Protein AF-A2DSQ5-F1 (afdb_monomer)

Foldseek 3Di:
DQPQDDDDPDGPPVSVVVVVVVVVVVVVVVVLVVVQVLCCDPPNNDGCVVPDDPVSSVVVSCCVQPNVVVVFDDDDDDPQVVLQVLADDDDQDAAFQNDDDDDPDDDDDDDDDPVVLVVLLQDWGAGDDWDKDDPVQADPDKAAPVRHRLQLQQDDDSPFFAHDPRNQFPKWKFKKWFPAFQADGSFALDWDADPVRDTDRDSDTGIGTHMNVSVVCSRVPRRTIIGTHITITGRGTIGNSSSVSSVRVVVSVVVVVPPPPPPPPD

Solvent-accessible surface area (backbone atoms only — not comparable to full-atom values): 15623 Å² total; per-residue (Å²): 134,86,87,30,70,74,54,96,94,43,63,40,64,66,61,47,52,50,51,50,58,52,46,55,56,47,51,49,52,52,51,50,52,53,52,39,60,55,31,56,30,84,90,62,57,42,67,52,92,83,40,96,44,70,68,56,46,52,50,54,47,43,38,66,72,38,51,58,76,65,74,47,62,68,91,74,61,69,70,63,35,57,55,57,51,60,39,65,73,78,83,90,85,76,46,67,70,75,47,93,82,88,79,92,70,92,81,85,87,88,79,69,87,56,55,66,59,57,47,42,49,63,43,67,48,67,25,52,70,75,40,73,56,58,68,93,74,45,52,94,58,78,26,30,82,91,50,61,48,68,69,66,64,20,32,44,58,91,84,56,40,66,65,47,98,70,26,44,27,60,45,38,38,33,37,32,39,35,76,38,66,70,40,82,51,57,77,37,83,47,59,42,66,49,99,86,66,48,80,39,67,38,82,67,64,48,69,42,45,32,32,53,66,56,48,52,49,38,30,73,72,25,41,29,28,30,31,48,74,47,42,37,34,26,59,34,42,43,43,54,54,48,18,58,55,46,47,54,54,51,53,51,51,51,51,60,72,65,51,77,82,76,72,76,83,126

Radius of gyration: 25.53 Å; Cα contacts (8 Å, |Δi|>4): 353; chains: 1; bounding box: 58×54×71 Å

pLDDT: mean 92.47, std 9.56, range [37.47, 98.62]

Mean predicted aligned error: 6.02 Å

Nearest PDB structures (foldseek):
  2pzs-assembly3_C  TM=5.484E-01  e=8.434E-04  Salasvirus phi29
  2pzs-assembly2_B  TM=5.416E-01  e=3.961E-03  Salasvirus phi29
  2pzs-assembly4_D  TM=5.081E-01  e=7.621E-03  Salasvirus phi29
  2bgc-assembly2_E  TM=2.433E-01  e=4.622E-01  Listeria monocytogenes EGD-e

Structure (mmCIF, N/CA/C/O backbone):
data_AF-A2DSQ5-F1
#
_entry.id   AF-A2DSQ5-F1
#
loop_
_atom_site.group_PDB
_atom_site.id
_atom_site.type_symbol
_atom_site.label_atom_id
_atom_site.label_alt_id
_atom_site.label_comp_id
_atom_site.label_asym_id
_atom_site.label_entity_id
_atom_site.label_seq_id
_atom_site.pdbx_PDB_ins_code
_atom_site.Cartn_x
_atom_site.Cartn_y
_atom_site.Cartn_z
_atom_site.occupancy
_atom_site.B_iso_or_equiv
_atom_site.auth_seq_id
_atom_site.auth_comp_id
_atom_site.auth_asym_id
_atom_site.auth_atom_id
_atom_site.pdbx_PDB_model_num
ATOM 1 N N . MET A 1 1 ? 22.782 -10.196 -39.398 1.00 53.78 1 MET A N 1
ATOM 2 C CA . MET A 1 1 ? 23.381 -11.515 -39.078 1.00 53.78 1 MET A CA 1
ATOM 3 C C . MET A 1 1 ? 24.882 -11.331 -38.949 1.00 53.78 1 MET A C 1
ATOM 5 O O . MET A 1 1 ? 25.457 -10.700 -39.826 1.00 53.78 1 MET A O 1
ATOM 9 N N . ILE A 1 2 ? 25.495 -11.815 -37.864 1.00 65.31 2 ILE A N 1
ATOM 10 C CA . ILE A 1 2 ? 26.957 -11.780 -37.697 1.00 65.31 2 ILE A CA 1
ATOM 11 C C . ILE A 1 2 ? 27.562 -12.751 -38.704 1.00 65.31 2 ILE A C 1
ATOM 13 O O . ILE A 1 2 ? 27.226 -13.934 -38.678 1.00 65.31 2 ILE A O 1
ATOM 17 N N . ASN A 1 3 ? 28.465 -12.282 -39.558 1.00 66.62 3 ASN A N 1
ATOM 18 C CA . ASN A 1 3 ? 29.239 -13.168 -40.420 1.00 66.62 3 ASN A CA 1
ATOM 19 C C . ASN A 1 3 ? 30.484 -13.657 -39.657 1.00 66.62 3 ASN A C 1
ATOM 21 O O . ASN A 1 3 ? 31.603 -13.212 -39.909 1.00 66.62 3 ASN A O 1
ATOM 25 N N . ALA A 1 4 ? 30.258 -14.485 -38.631 1.00 69.88 4 ALA A N 1
ATOM 26 C CA . ALA A 1 4 ? 31.317 -15.096 -37.822 1.00 69.88 4 ALA A CA 1
ATOM 27 C C . ALA A 1 4 ? 31.714 -16.485 -38.341 1.00 69.88 4 ALA A C 1
ATOM 29 O O . ALA A 1 4 ? 32.611 -17.100 -37.778 1.00 69.88 4 ALA A O 1
ATOM 30 N N . GLU A 1 5 ? 31.059 -17.000 -39.379 1.00 69.81 5 GLU A N 1
ATOM 31 C CA . GLU A 1 5 ? 31.357 -18.323 -39.921 1.00 69.81 5 GLU A CA 1
ATOM 32 C C . GLU A 1 5 ? 32.745 -18.319 -40.584 1.00 69.81 5 GLU A C 1
ATOM 34 O O . GLU A 1 5 ? 33.077 -17.404 -41.340 1.00 69.81 5 GLU A O 1
ATOM 39 N N . LYS A 1 6 ? 33.582 -19.308 -40.250 1.00 72.69 6 LYS A N 1
ATOM 40 C CA . LYS A 1 6 ? 34.912 -19.4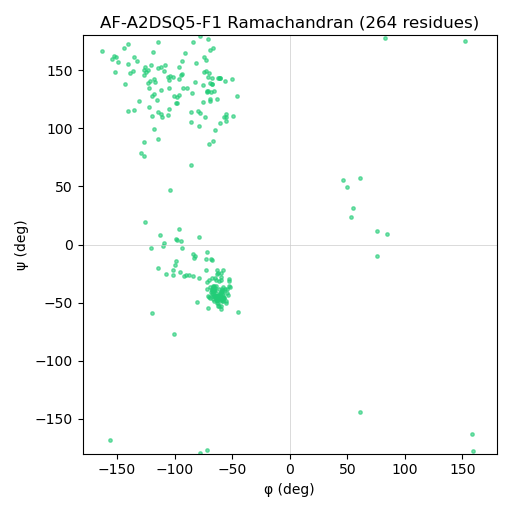79 -40.861 1.00 72.69 6 LYS A CA 1
ATOM 41 C C . LYS A 1 6 ? 34.858 -20.565 -41.930 1.00 72.69 6 LYS A C 1
ATOM 43 O O . LYS A 1 6 ? 34.804 -20.271 -43.118 1.00 72.69 6 LYS A O 1
ATOM 48 N N . GLU A 1 7 ? 34.842 -21.816 -41.484 1.00 72.50 7 GLU A N 1
ATOM 49 C CA . GLU A 1 7 ? 34.671 -23.021 -42.297 1.00 72.50 7 GLU A CA 1
ATOM 50 C C . GLU A 1 7 ? 33.409 -23.768 -41.849 1.00 72.50 7 GLU A C 1
ATOM 52 O O . GLU A 1 7 ? 32.880 -23.504 -40.767 1.00 72.50 7 GLU A O 1
ATOM 57 N N . ARG A 1 8 ? 32.929 -24.720 -42.658 1.00 72.44 8 ARG A N 1
ATOM 58 C CA . ARG A 1 8 ? 31.643 -25.415 -42.468 1.00 72.44 8 ARG A CA 1
ATOM 59 C C . ARG A 1 8 ? 31.482 -25.945 -41.030 1.00 72.44 8 ARG A C 1
ATOM 61 O O . ARG A 1 8 ? 32.155 -26.893 -40.639 1.00 72.44 8 ARG A O 1
ATOM 68 N N . GLY A 1 9 ? 30.571 -25.345 -40.261 1.00 79.62 9 GLY A N 1
ATOM 69 C CA . GLY A 1 9 ? 30.281 -25.740 -38.874 1.00 79.62 9 GLY A CA 1
ATOM 70 C C . GLY A 1 9 ? 31.193 -25.136 -37.795 1.00 79.62 9 GLY A C 1
ATOM 71 O O . GLY A 1 9 ? 31.100 -25.546 -36.641 1.00 79.62 9 GLY A O 1
ATOM 72 N N . THR A 1 10 ? 32.051 -24.167 -38.130 1.00 83.00 10 THR A N 1
ATOM 73 C CA . THR A 1 10 ? 32.933 -23.461 -37.179 1.00 83.00 10 THR A CA 1
ATOM 74 C C . THR A 1 10 ? 32.736 -21.945 -37.261 1.00 83.00 10 THR A C 1
ATOM 76 O O . THR A 1 10 ? 32.444 -21.401 -38.328 1.00 83.00 10 THR A O 1
ATOM 79 N N . PHE A 1 11 ? 32.910 -21.239 -36.140 1.00 86.31 11 PHE A N 1
ATOM 80 C CA . PHE A 1 11 ? 32.779 -19.781 -36.091 1.00 86.31 11 PHE A CA 1
ATOM 81 C C . PHE A 1 11 ? 33.939 -19.109 -35.347 1.00 86.31 11 PHE A C 1
ATOM 83 O O . PHE A 1 11 ? 34.646 -19.720 -34.546 1.00 86.31 11 PHE A O 1
ATOM 90 N N . ASP A 1 12 ? 34.144 -17.827 -35.630 1.00 89.44 12 ASP A N 1
ATOM 91 C CA . ASP A 1 12 ? 35.104 -16.964 -34.964 1.00 89.44 12 ASP A CA 1
ATOM 92 C C . ASP A 1 12 ? 34.558 -16.494 -33.614 1.00 89.44 12 ASP A C 1
ATOM 94 O O . ASP A 1 12 ? 33.734 -15.580 -33.539 1.00 89.44 12 ASP A O 1
ATOM 98 N N . MET A 1 13 ? 35.037 -17.123 -32.541 1.00 89.81 13 MET A N 1
ATOM 99 C CA . MET A 1 13 ? 34.648 -16.774 -31.178 1.00 89.81 13 MET A CA 1
ATOM 100 C C . MET A 1 13 ? 34.955 -15.313 -30.832 1.00 89.81 13 MET A C 1
ATOM 102 O O . MET A 1 13 ? 34.147 -14.677 -30.164 1.00 89.81 13 MET A O 1
ATOM 106 N N . PHE A 1 14 ? 36.077 -14.753 -31.293 1.00 90.69 14 PHE A N 1
ATOM 107 C CA . PHE A 1 14 ? 36.442 -13.377 -30.954 1.00 90.69 14 PHE A CA 1
ATOM 108 C C . PHE A 1 14 ? 35.532 -12.373 -31.656 1.00 90.69 14 PHE A C 1
ATOM 110 O O . PHE A 1 14 ? 35.012 -11.481 -30.992 1.00 90.69 14 PHE A O 1
ATOM 117 N N . LYS A 1 15 ? 35.250 -12.566 -32.952 1.00 89.06 15 LYS A N 1
ATOM 118 C CA . LYS A 1 15 ? 34.289 -11.714 -33.682 1.00 89.06 15 LYS A CA 1
ATOM 119 C C . LYS A 1 15 ? 32.870 -11.846 -33.139 1.00 89.06 15 LYS A C 1
ATOM 121 O O . LYS A 1 15 ? 32.120 -10.875 -33.120 1.00 89.06 15 LYS A O 1
ATOM 126 N N . TYR A 1 16 ? 32.491 -13.048 -32.707 1.00 88.88 16 TYR A N 1
ATOM 127 C CA . TYR A 1 16 ? 31.217 -13.270 -32.033 1.00 88.88 16 TYR A CA 1
ATOM 128 C C . TYR A 1 16 ? 31.151 -12.466 -30.727 1.00 88.88 16 TYR A C 1
ATOM 130 O O . TYR A 1 16 ? 30.222 -11.685 -30.545 1.00 88.88 16 TYR A O 1
ATOM 138 N N . CYS A 1 17 ? 32.146 -12.608 -29.845 1.00 91.62 17 CYS A N 1
ATOM 139 C CA . CYS A 1 17 ? 32.196 -11.880 -28.576 1.00 91.62 17 CYS A CA 1
ATOM 140 C C . CYS A 1 17 ? 32.220 -10.359 -28.777 1.00 91.62 17 CYS A C 1
ATOM 142 O O . CYS A 1 17 ? 31.456 -9.659 -28.121 1.00 91.62 17 CYS A O 1
ATOM 144 N N . GLU A 1 18 ? 33.047 -9.854 -29.697 1.00 92.12 18 GLU A N 1
ATOM 145 C CA . GLU A 1 18 ? 33.126 -8.428 -30.040 1.00 92.12 18 GLU A CA 1
ATOM 146 C C . GLU A 1 18 ? 31.756 -7.879 -30.446 1.00 92.12 18 GLU A C 1
ATOM 148 O O . GLU A 1 18 ? 31.281 -6.910 -29.855 1.00 92.12 18 GLU A O 1
ATOM 153 N N . PHE A 1 19 ? 31.066 -8.562 -31.364 1.00 91.19 19 PHE A N 1
ATOM 154 C CA . PHE A 1 19 ? 29.736 -8.147 -31.792 1.00 91.19 19 PHE A CA 1
ATOM 155 C C . PHE A 1 19 ? 28.738 -8.073 -30.630 1.00 91.19 19 PHE A C 1
ATOM 157 O O . PHE A 1 19 ? 27.998 -7.096 -30.538 1.00 91.19 19 PHE A O 1
ATOM 164 N N . TYR A 1 20 ? 28.676 -9.079 -29.749 1.00 92.06 20 TYR A N 1
ATOM 165 C CA . TYR A 1 20 ? 27.713 -9.062 -28.638 1.00 92.06 20 TYR A CA 1
ATOM 166 C C . TYR A 1 20 ? 28.054 -8.002 -27.590 1.00 92.06 20 TYR A C 1
ATOM 168 O O . TYR A 1 20 ? 27.144 -7.326 -27.118 1.00 92.06 20 TYR A O 1
ATOM 176 N N . CYS A 1 21 ? 29.340 -7.771 -27.308 1.00 94.25 21 CYS A N 1
ATOM 177 C CA . CYS A 1 21 ? 29.770 -6.654 -26.467 1.00 94.25 21 CYS A CA 1
ATOM 178 C C . CYS A 1 21 ? 29.309 -5.304 -27.044 1.00 94.25 21 CYS A C 1
ATOM 180 O O . CYS A 1 21 ? 28.800 -4.455 -26.311 1.00 94.25 21 CYS A O 1
ATOM 182 N N . GLU A 1 22 ? 29.432 -5.107 -28.361 1.00 94.56 22 GLU A N 1
ATOM 183 C CA . GLU A 1 22 ? 28.903 -3.914 -29.030 1.00 94.56 22 GLU A CA 1
ATOM 184 C C . GLU A 1 22 ? 27.373 -3.839 -28.951 1.00 94.56 22 GLU A C 1
ATOM 186 O O . GLU A 1 22 ? 26.819 -2.764 -28.703 1.00 94.56 22 GLU A O 1
ATOM 191 N N . GLN A 1 23 ? 26.674 -4.965 -29.137 1.00 94.06 23 GLN A N 1
ATOM 192 C CA . GLN A 1 23 ? 25.214 -4.997 -29.063 1.00 94.06 23 GLN A CA 1
ATOM 193 C C . GLN A 1 23 ? 24.692 -4.690 -27.661 1.00 94.06 23 GLN A C 1
ATOM 195 O O . GLN A 1 23 ? 23.720 -3.946 -27.559 1.00 94.06 23 GLN A O 1
ATOM 200 N N . ASP A 1 24 ? 25.329 -5.172 -26.595 1.00 95.56 24 ASP A N 1
ATOM 201 C CA . ASP A 1 24 ? 24.905 -4.900 -25.217 1.00 95.56 24 ASP A CA 1
ATOM 202 C C . ASP A 1 24 ? 24.921 -3.394 -24.917 1.00 95.56 24 ASP A C 1
ATOM 204 O O . ASP A 1 24 ? 23.932 -2.820 -24.444 1.00 95.56 24 ASP A O 1
ATOM 208 N N . VAL A 1 25 ? 26.014 -2.715 -25.282 1.00 96.12 25 VAL A N 1
ATOM 209 C CA . VAL A 1 25 ? 26.139 -1.258 -25.118 1.00 96.12 25 VAL A CA 1
ATOM 210 C C . VAL A 1 25 ? 25.177 -0.518 -26.049 1.00 96.12 25 VAL A C 1
ATOM 212 O O . VAL A 1 25 ? 24.571 0.484 -25.657 1.00 96.12 25 VAL A O 1
ATOM 215 N N . ASN A 1 26 ? 24.988 -1.007 -27.276 1.00 95.94 26 ASN A N 1
ATOM 216 C CA . ASN A 1 26 ? 24.073 -0.405 -28.238 1.00 95.94 26 ASN A CA 1
ATOM 217 C C . ASN A 1 26 ? 22.605 -0.500 -27.787 1.00 95.94 26 ASN A C 1
ATOM 219 O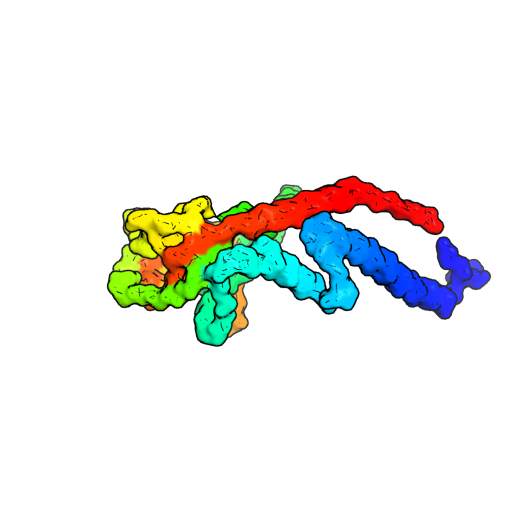 O . ASN A 1 26 ? 21.888 0.499 -27.849 1.00 95.94 26 ASN A O 1
ATOM 223 N N . VAL A 1 27 ? 22.163 -1.659 -27.289 1.00 96.06 27 VAL A N 1
ATOM 224 C CA . VAL A 1 27 ? 20.813 -1.865 -26.741 1.00 96.06 27 VAL A CA 1
ATOM 225 C C . VAL A 1 27 ? 20.592 -0.962 -25.537 1.00 96.06 27 VAL A C 1
ATOM 227 O O . VAL A 1 27 ? 19.562 -0.287 -25.474 1.00 96.06 27 VAL A O 1
ATOM 230 N N . LEU A 1 28 ? 21.567 -0.870 -24.627 1.00 95.12 28 LEU A N 1
ATOM 231 C CA . LEU A 1 28 ? 21.492 0.050 -23.494 1.00 95.12 28 LEU A CA 1
ATOM 232 C C . LEU A 1 28 ? 21.355 1.503 -23.964 1.00 95.12 28 LEU A C 1
ATOM 234 O O . LEU A 1 28 ? 20.463 2.211 -23.504 1.00 95.12 28 LEU A O 1
ATOM 238 N N . ARG A 1 29 ? 22.188 1.946 -24.912 1.00 95.62 29 ARG A N 1
ATOM 239 C CA . ARG A 1 29 ? 22.153 3.309 -25.467 1.00 95.62 29 ARG A CA 1
ATOM 240 C C . ARG A 1 29 ? 20.801 3.634 -26.102 1.00 95.62 29 ARG A C 1
ATOM 242 O O . ARG A 1 29 ? 20.245 4.700 -25.844 1.00 95.62 29 ARG A O 1
ATOM 249 N N . VAL A 1 30 ? 20.269 2.730 -26.927 1.00 95.62 30 VAL A N 1
ATOM 250 C CA . VAL A 1 30 ? 18.973 2.907 -27.603 1.00 95.62 30 VAL A CA 1
ATOM 251 C C . VAL A 1 30 ? 17.827 2.907 -26.590 1.00 95.62 30 VAL A C 1
ATOM 253 O O . VAL A 1 30 ? 16.985 3.804 -26.625 1.00 95.62 30 VAL A O 1
ATOM 256 N N . GLY A 1 31 ? 17.815 1.951 -25.657 1.00 93.31 31 GLY A N 1
ATOM 257 C CA . GLY A 1 31 ? 16.795 1.847 -24.613 1.00 93.31 31 GLY A CA 1
ATOM 258 C C . GLY A 1 31 ? 16.796 3.049 -23.670 1.00 93.31 31 GLY A C 1
ATOM 259 O O . GLY A 1 31 ? 15.741 3.620 -23.398 1.00 93.31 31 GLY A O 1
ATOM 260 N N . PHE A 1 32 ? 17.977 3.491 -23.233 1.00 94.44 32 PHE A N 1
ATOM 261 C CA . PHE A 1 32 ? 18.129 4.670 -22.384 1.00 94.44 32 PHE A CA 1
ATOM 262 C C . PHE A 1 32 ? 17.697 5.948 -23.108 1.00 94.44 32 PHE A C 1
ATOM 264 O O . PHE A 1 32 ? 16.977 6.763 -22.536 1.00 94.44 32 PHE A O 1
ATOM 271 N N . GLY A 1 33 ? 18.079 6.109 -24.381 1.00 95.00 33 GLY A N 1
ATOM 272 C CA . GLY A 1 33 ? 17.647 7.236 -25.209 1.00 95.00 33 GLY A CA 1
ATOM 273 C C . GLY A 1 33 ? 16.126 7.300 -25.348 1.00 95.00 33 GLY A C 1
ATOM 274 O O . GLY A 1 33 ? 15.536 8.352 -25.107 1.00 95.00 33 GLY A O 1
ATOM 275 N N . ALA A 1 34 ? 15.486 6.166 -25.648 1.00 92.75 34 ALA A N 1
ATOM 276 C CA . ALA A 1 34 ? 14.031 6.073 -25.730 1.00 92.75 34 ALA A CA 1
ATOM 277 C C . ALA A 1 34 ? 13.361 6.389 -24.384 1.00 92.75 34 ALA A C 1
ATOM 279 O O . ALA A 1 34 ? 12.436 7.197 -24.337 1.00 92.75 34 ALA A O 1
ATOM 280 N N . PHE A 1 35 ? 13.853 5.812 -23.283 1.00 93.44 35 PHE A N 1
ATOM 281 C CA . PHE A 1 35 ? 13.320 6.074 -21.946 1.00 93.44 35 PHE A CA 1
ATOM 282 C C . PHE A 1 35 ? 13.448 7.553 -21.560 1.00 93.44 35 PHE A C 1
ATOM 284 O O . PHE A 1 35 ? 12.469 8.159 -21.127 1.00 93.44 35 PHE A O 1
ATOM 291 N N . ARG A 1 36 ? 14.608 8.174 -21.812 1.00 95.12 36 ARG A N 1
ATOM 292 C CA . ARG A 1 36 ? 14.821 9.612 -21.601 1.00 95.12 36 ARG A CA 1
ATOM 293 C C . ARG A 1 36 ? 13.839 10.454 -22.406 1.00 95.12 36 ARG A C 1
ATOM 295 O O . ARG A 1 36 ? 13.259 11.382 -21.852 1.00 95.12 36 ARG A O 1
ATOM 302 N N . SER A 1 37 ? 13.626 10.136 -23.685 1.00 94.25 37 SER A N 1
ATOM 303 C CA . SER A 1 37 ? 12.660 10.853 -24.526 1.00 94.25 37 SER A CA 1
ATOM 304 C C . SER A 1 37 ? 11.244 10.815 -23.952 1.00 94.25 37 SER A C 1
ATOM 306 O O . SER A 1 37 ? 10.552 11.825 -24.031 1.00 94.25 37 SER A O 1
ATOM 308 N N . VAL A 1 38 ? 10.829 9.699 -23.341 1.00 92.88 38 VAL A N 1
ATOM 309 C CA . VAL A 1 38 ? 9.540 9.606 -22.633 1.00 92.88 38 VAL A CA 1
ATOM 310 C C . VAL A 1 38 ? 9.546 10.448 -21.357 1.00 92.88 38 VAL A C 1
ATOM 312 O O . VAL A 1 38 ? 8.602 11.190 -21.111 1.00 92.88 38 VAL A O 1
ATOM 315 N N . CYS A 1 39 ? 10.604 10.370 -20.546 1.00 94.88 39 CYS A N 1
ATOM 316 C CA . CYS A 1 39 ? 10.690 11.113 -19.287 1.00 94.88 39 CYS A CA 1
ATOM 317 C C . CYS A 1 39 ? 10.737 12.635 -19.469 1.00 94.88 39 CYS A C 1
ATOM 319 O O . CYS A 1 39 ? 10.259 13.358 -18.601 1.00 94.88 39 CYS A O 1
ATOM 321 N N . LEU A 1 40 ? 11.265 13.127 -20.591 1.00 95.94 40 LEU A N 1
ATOM 322 C CA . LEU A 1 40 ? 11.263 14.553 -20.929 1.00 95.94 40 LEU A CA 1
ATOM 323 C C . LEU A 1 40 ? 9.875 15.083 -21.330 1.00 95.94 40 LEU A C 1
ATOM 325 O O . LEU A 1 40 ? 9.697 16.293 -21.422 1.00 95.94 40 LEU A O 1
ATOM 329 N N . GLN A 1 41 ? 8.897 14.207 -21.572 1.00 94.38 41 GLN A N 1
ATOM 330 C CA . GLN A 1 41 ? 7.530 14.593 -21.921 1.00 94.38 41 GLN A CA 1
ATOM 331 C C . GLN A 1 41 ? 6.627 14.670 -20.687 1.00 94.38 41 GLN A C 1
ATOM 333 O O . GLN A 1 41 ? 6.869 14.025 -19.663 1.00 94.38 41 GLN A O 1
ATOM 338 N N . GLU A 1 42 ? 5.536 15.425 -20.806 1.00 92.62 42 GLU A N 1
ATOM 339 C CA . GLU A 1 42 ? 4.440 15.397 -19.837 1.00 92.62 42 GLU A CA 1
ATOM 340 C C . GLU A 1 42 ? 3.813 13.990 -19.757 1.00 92.62 42 GLU A C 1
ATOM 342 O O . GLU A 1 42 ? 3.675 13.312 -20.780 1.00 92.62 42 GLU A O 1
ATOM 347 N N . PRO A 1 43 ? 3.396 13.527 -18.564 1.00 93.19 43 PRO A N 1
ATOM 348 C CA . PRO A 1 43 ? 3.403 14.226 -17.273 1.00 93.19 43 PRO A CA 1
ATOM 349 C C . PRO A 1 43 ? 4.751 14.213 -16.522 1.00 93.19 43 PRO A C 1
ATOM 351 O O . PRO A 1 43 ? 4.879 14.879 -15.500 1.00 93.19 43 PRO A O 1
ATOM 354 N N . ILE A 1 44 ? 5.751 13.436 -16.957 1.00 94.81 44 ILE A N 1
ATOM 355 C CA . ILE A 1 44 ? 6.982 13.219 -16.173 1.00 94.81 44 ILE A CA 1
ATOM 356 C C . ILE A 1 44 ? 7.833 14.492 -16.154 1.00 94.81 44 ILE A C 1
ATOM 358 O O . ILE A 1 44 ? 8.130 15.004 -15.076 1.00 94.81 44 ILE A O 1
ATOM 362 N N . ASN A 1 45 ? 8.172 15.029 -17.327 1.00 95.75 45 ASN A N 1
ATOM 363 C CA . ASN A 1 45 ? 8.929 16.269 -17.510 1.00 95.75 45 ASN A CA 1
ATOM 364 C C . ASN A 1 45 ? 10.180 16.349 -16.604 1.00 95.75 45 ASN A C 1
ATOM 366 O O . ASN A 1 45 ? 10.317 17.236 -15.758 1.00 95.75 45 ASN A O 1
ATOM 370 N N . MET A 1 46 ? 11.056 15.344 -16.706 1.00 95.88 46 MET A N 1
ATOM 371 C CA . MET A 1 46 ? 12.314 15.240 -15.961 1.00 95.88 46 MET A CA 1
ATOM 372 C C . MET A 1 46 ? 13.417 14.635 -16.828 1.00 95.88 46 MET A C 1
ATOM 374 O O . MET A 1 46 ? 13.208 13.639 -17.520 1.00 95.88 46 MET A O 1
ATOM 378 N N . ASP A 1 47 ? 14.624 15.196 -16.735 1.00 96.25 47 ASP A N 1
ATOM 379 C CA . ASP A 1 47 ? 15.801 14.612 -17.376 1.00 96.25 47 ASP A CA 1
ATOM 380 C C . ASP A 1 47 ? 16.445 13.551 -16.474 1.00 96.25 47 ASP A C 1
ATOM 382 O O . ASP A 1 47 ? 16.986 13.856 -15.406 1.00 96.25 47 ASP A O 1
ATOM 386 N N . ILE A 1 48 ? 16.409 12.297 -16.928 1.00 94.88 48 ILE A N 1
ATOM 387 C CA . ILE A 1 48 ? 16.976 11.157 -16.205 1.00 94.88 48 ILE A CA 1
ATOM 388 C C . ILE A 1 48 ? 18.506 11.181 -16.133 1.00 94.88 48 ILE A C 1
ATOM 390 O O . ILE A 1 48 ? 19.064 10.470 -15.308 1.00 94.88 48 ILE A O 1
ATOM 394 N N . TYR A 1 49 ? 19.207 12.024 -16.903 1.00 94.75 49 TYR A N 1
ATOM 395 C CA . TYR A 1 49 ? 20.649 12.216 -16.690 1.00 94.75 49 TYR A CA 1
ATOM 396 C C . TYR A 1 49 ? 20.976 12.802 -15.313 1.00 94.75 49 TYR A C 1
ATOM 398 O O . TYR A 1 49 ? 22.051 12.551 -14.777 1.00 94.75 49 TYR A O 1
ATOM 406 N N . ASN A 1 50 ? 20.029 13.517 -14.703 1.00 93.81 50 ASN 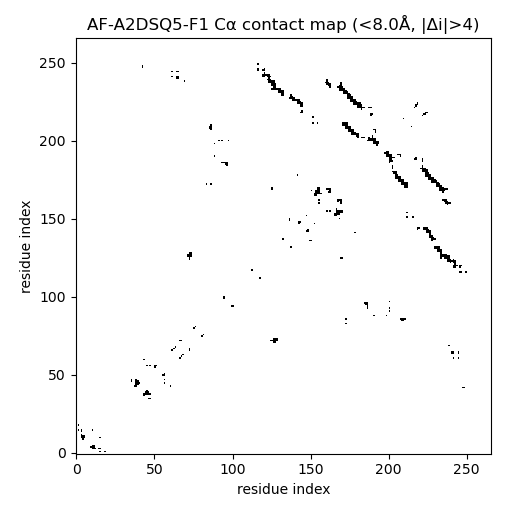A N 1
ATOM 407 C CA . ASN A 1 50 ? 20.176 14.102 -13.370 1.00 93.81 50 ASN A CA 1
ATOM 408 C C . ASN A 1 50 ? 19.578 13.205 -12.266 1.00 93.81 50 ASN A C 1
ATOM 410 O O . ASN A 1 50 ? 19.301 13.668 -11.149 1.00 93.81 50 ASN A O 1
ATOM 414 N N . ILE A 1 51 ? 19.270 11.941 -12.585 1.00 94.50 51 ILE A N 1
ATOM 415 C CA . ILE A 1 51 ? 18.553 11.019 -11.702 1.00 94.50 51 ILE A CA 1
ATOM 416 C C . ILE A 1 51 ? 19.145 9.613 -11.813 1.00 94.50 51 ILE A C 1
ATOM 418 O O . ILE A 1 51 ? 19.024 8.938 -12.825 1.00 94.50 51 ILE A O 1
ATOM 422 N N . THR A 1 52 ? 19.735 9.139 -10.719 1.00 91.38 52 THR A N 1
ATOM 423 C CA . THR A 1 52 ? 20.497 7.884 -10.706 1.00 91.38 52 THR A CA 1
ATOM 424 C C . THR A 1 52 ? 19.631 6.628 -10.819 1.00 91.38 52 THR A C 1
ATOM 426 O O . THR A 1 52 ? 20.078 5.626 -11.366 1.00 91.38 52 THR A O 1
ATOM 429 N N . THR A 1 53 ? 18.407 6.639 -10.279 1.00 95.38 53 THR A N 1
ATOM 430 C CA . THR A 1 53 ? 17.572 5.431 -10.180 1.00 95.38 53 THR A CA 1
ATOM 431 C C . THR A 1 53 ? 16.099 5.718 -10.470 1.00 95.38 53 THR A C 1
ATOM 433 O O . THR A 1 53 ? 15.608 6.830 -10.261 1.00 95.38 53 THR A O 1
ATOM 436 N N . VAL A 1 54 ? 15.366 4.691 -10.911 1.00 93.75 54 VAL A N 1
ATOM 437 C CA . VAL A 1 54 ? 13.912 4.775 -11.140 1.00 93.75 54 VAL A CA 1
ATOM 438 C C . VAL A 1 54 ? 13.136 5.134 -9.859 1.00 93.75 54 VAL A C 1
ATOM 440 O O . VAL A 1 54 ? 12.257 5.991 -9.944 1.00 93.75 54 VAL A O 1
ATOM 443 N N . PRO A 1 55 ? 13.455 4.590 -8.664 1.00 95.56 55 PRO A N 1
ATOM 444 C CA . PRO A 1 55 ? 12.845 5.058 -7.419 1.00 95.56 55 PRO A CA 1
ATOM 445 C C . PRO A 1 55 ? 13.087 6.544 -7.146 1.00 95.56 55 PRO A C 1
ATOM 447 O O . PRO A 1 55 ? 12.159 7.242 -6.752 1.00 95.56 55 PRO A O 1
ATOM 450 N N . SER A 1 56 ? 14.292 7.061 -7.414 1.00 96.00 56 SER A N 1
ATOM 451 C CA . SER A 1 56 ? 14.576 8.494 -7.269 1.00 96.00 56 SER A CA 1
ATOM 452 C C . SER A 1 56 ? 13.778 9.344 -8.260 1.00 96.00 56 SER A C 1
ATOM 454 O O . SER A 1 56 ? 13.330 10.429 -7.894 1.00 96.00 56 SER A O 1
ATOM 456 N N . LEU A 1 57 ? 13.556 8.857 -9.487 1.00 96.25 57 LEU A N 1
ATOM 457 C CA . LEU A 1 57 ? 12.676 9.505 -10.466 1.00 96.25 57 LEU A CA 1
ATOM 458 C C . LEU A 1 57 ? 11.234 9.555 -9.952 1.00 96.25 57 LEU A C 1
ATOM 460 O O . LEU A 1 57 ? 10.635 10.626 -9.924 1.00 96.25 57 LEU A O 1
ATOM 464 N N . ALA A 1 58 ? 10.701 8.417 -9.501 1.00 95.44 58 ALA A N 1
ATOM 465 C CA . ALA A 1 58 ? 9.350 8.329 -8.955 1.00 95.44 58 ALA A CA 1
ATOM 466 C C . ALA A 1 58 ? 9.175 9.218 -7.715 1.00 95.44 58 ALA A C 1
ATOM 468 O O . ALA A 1 58 ? 8.184 9.934 -7.614 1.00 95.44 58 ALA A O 1
ATOM 469 N N . ASN A 1 59 ? 10.158 9.230 -6.811 1.00 95.75 59 ASN A N 1
ATOM 470 C CA . ASN A 1 59 ? 10.140 10.063 -5.614 1.00 95.75 59 ASN A CA 1
ATOM 471 C C . ASN A 1 59 ? 10.162 11.557 -5.960 1.00 95.75 59 ASN A C 1
ATOM 473 O O . ASN A 1 59 ? 9.326 12.306 -5.470 1.00 95.75 59 ASN A O 1
ATOM 477 N N . LYS A 1 60 ? 11.061 11.994 -6.858 1.00 96.38 60 LYS A N 1
ATOM 478 C CA . LYS A 1 60 ? 11.095 13.387 -7.340 1.00 96.38 60 LYS A CA 1
ATOM 479 C C . LYS A 1 60 ? 9.769 13.784 -7.993 1.00 96.38 60 LYS A C 1
ATOM 481 O O . LYS A 1 60 ? 9.271 14.878 -7.736 1.00 96.38 60 LYS A O 1
ATOM 486 N N . PHE A 1 61 ? 9.194 12.901 -8.808 1.00 96.88 61 PHE A N 1
ATOM 487 C CA . PHE A 1 61 ? 7.908 13.120 -9.467 1.00 96.88 61 PHE A CA 1
ATOM 488 C C . PHE A 1 61 ? 6.758 13.260 -8.462 1.00 96.88 61 PHE A C 1
ATOM 490 O O . PHE A 1 61 ? 6.035 14.250 -8.504 1.00 96.88 61 PHE A O 1
ATOM 497 N N . LEU A 1 62 ? 6.617 12.333 -7.511 1.00 96.75 62 LEU A N 1
ATOM 498 C CA . LEU A 1 62 ? 5.563 12.398 -6.492 1.00 96.75 62 LEU A CA 1
ATOM 499 C C . LEU A 1 62 ? 5.752 13.577 -5.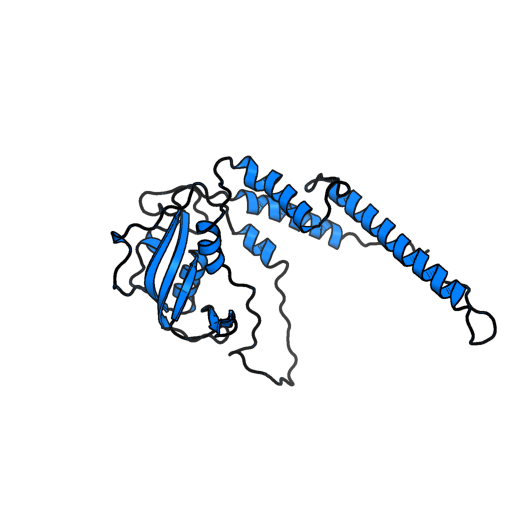530 1.00 96.75 62 LEU A C 1
ATOM 501 O O . LEU A 1 62 ? 4.773 14.224 -5.170 1.00 96.75 62 LEU A O 1
ATOM 505 N N . ASN A 1 63 ? 6.990 13.921 -5.173 1.00 96.75 63 ASN A N 1
ATOM 506 C CA . ASN A 1 63 ? 7.286 15.131 -4.409 1.00 96.75 63 ASN A CA 1
ATOM 507 C C . ASN A 1 63 ? 6.781 16.386 -5.135 1.00 96.75 63 ASN A C 1
ATOM 509 O O . ASN A 1 63 ? 6.070 17.189 -4.535 1.00 96.75 63 ASN A O 1
ATOM 513 N N . ARG A 1 64 ? 7.091 16.529 -6.432 1.00 96.38 64 ARG A N 1
ATOM 514 C CA . ARG A 1 64 ? 6.667 17.674 -7.254 1.00 96.38 64 ARG A CA 1
ATOM 515 C C . ARG A 1 64 ? 5.148 17.744 -7.432 1.00 96.38 64 ARG A C 1
ATOM 517 O O . ARG A 1 64 ? 4.585 18.824 -7.317 1.00 96.38 64 ARG A O 1
ATOM 524 N N . GLU A 1 65 ? 4.501 16.619 -7.729 1.00 96.81 65 GLU A N 1
ATOM 525 C CA . GLU A 1 65 ? 3.089 16.584 -8.145 1.00 96.81 65 GLU A CA 1
ATOM 526 C C . GLU A 1 65 ? 2.092 16.386 -6.998 1.00 96.81 65 GLU A C 1
ATOM 528 O O . GLU A 1 65 ? 0.926 16.757 -7.124 1.00 96.81 65 GLU A O 1
ATOM 533 N N . VAL A 1 66 ? 2.510 15.741 -5.908 1.00 96.69 66 VAL A N 1
ATOM 534 C CA . VAL A 1 66 ? 1.613 15.305 -4.828 1.00 96.69 66 VAL A CA 1
ATOM 535 C C . VAL A 1 66 ? 2.005 15.958 -3.515 1.00 96.69 66 VAL A C 1
ATOM 537 O O . VAL A 1 66 ? 1.191 16.666 -2.928 1.00 96.69 66 VAL A O 1
ATOM 540 N N . PHE A 1 67 ? 3.237 15.738 -3.054 1.00 96.62 67 PHE A N 1
ATOM 541 C CA . PHE A 1 67 ? 3.566 16.016 -1.659 1.00 96.62 67 PHE A CA 1
ATOM 542 C C . PHE A 1 67 ? 3.853 17.498 -1.383 1.00 96.62 67 PHE A C 1
ATOM 544 O O . PHE A 1 67 ? 3.258 18.075 -0.476 1.00 96.62 67 PHE A O 1
ATOM 551 N N . TYR A 1 68 ? 4.709 18.152 -2.176 1.00 96.75 68 TYR A N 1
ATOM 552 C CA . TYR A 1 68 ? 5.041 19.568 -1.973 1.00 96.75 68 TYR A CA 1
ATOM 553 C C . TYR A 1 68 ? 3.871 20.526 -2.229 1.00 96.75 68 TYR A C 1
ATOM 555 O O . TYR A 1 68 ? 3.710 21.454 -1.437 1.00 96.75 68 TYR A O 1
ATOM 563 N N . PRO A 1 69 ? 3.014 20.324 -3.253 1.00 97.19 69 PRO A N 1
ATOM 564 C CA . PRO A 1 69 ? 1.883 21.220 -3.480 1.00 97.19 69 PRO A CA 1
ATOM 565 C C . PRO A 1 69 ? 0.859 21.240 -2.342 1.00 97.19 69 PRO A C 1
ATOM 567 O O . PRO A 1 69 ? 0.040 22.156 -2.292 1.00 97.19 69 PRO A O 1
ATOM 570 N N . ASN A 1 70 ? 0.795 20.208 -1.489 1.00 96.56 70 ASN A N 1
ATOM 571 C CA . ASN A 1 70 ? -0.163 20.173 -0.380 1.00 96.56 70 ASN A CA 1
ATOM 572 C C . ASN A 1 70 ? 0.173 21.233 0.682 1.00 96.56 70 ASN A C 1
ATOM 574 O O . ASN A 1 70 ? -0.724 21.915 1.162 1.00 96.56 70 ASN A O 1
ATOM 578 N N . GLY A 1 71 ? 1.459 21.411 0.997 1.00 96.38 71 GLY A N 1
ATOM 579 C CA . GLY A 1 71 ? 1.935 22.418 1.950 1.00 96.38 71 GLY A CA 1
ATOM 580 C C . GLY A 1 71 ? 1.706 22.088 3.433 1.00 96.38 71 GLY A C 1
ATOM 581 O O . GLY A 1 71 ? 2.280 22.768 4.278 1.00 96.38 71 GLY A O 1
ATOM 582 N N . ASN A 1 72 ? 0.936 21.044 3.759 1.00 97.19 72 ASN A N 1
ATOM 583 C CA . ASN A 1 72 ? 0.603 20.632 5.128 1.00 97.19 72 ASN A CA 1
ATOM 584 C C . ASN A 1 72 ? 0.953 19.156 5.424 1.00 97.19 72 ASN A C 1
ATOM 586 O O . ASN A 1 72 ? 0.439 18.546 6.367 1.00 97.19 72 ASN A O 1
ATOM 590 N N . LEU A 1 73 ? 1.838 18.567 4.615 1.00 96.81 73 LEU A N 1
ATOM 591 C CA . LEU A 1 73 ? 2.413 17.245 4.862 1.00 96.81 73 LEU A CA 1
ATOM 592 C C . LEU A 1 73 ? 3.745 17.375 5.597 1.00 96.81 73 LEU A C 1
ATOM 594 O O . LEU A 1 73 ? 4.522 18.298 5.351 1.00 96.81 73 LEU A O 1
ATOM 598 N N . TYR A 1 74 ? 4.028 16.405 6.461 1.00 95.50 74 TYR A N 1
ATOM 599 C CA . TYR A 1 74 ? 5.249 16.368 7.255 1.00 95.50 74 TYR A CA 1
ATOM 600 C C . TYR A 1 74 ? 6.028 15.084 6.984 1.00 95.50 74 TYR A C 1
ATOM 602 O O . TYR A 1 74 ? 5.465 13.989 6.976 1.00 95.50 74 TYR A O 1
ATOM 610 N N . GLU A 1 75 ? 7.341 15.214 6.798 1.00 93.81 75 GLU A N 1
ATOM 611 C CA . GLU A 1 75 ? 8.238 14.062 6.794 1.00 93.81 75 GLU A CA 1
ATOM 612 C C . GLU A 1 75 ? 8.345 13.476 8.208 1.00 93.81 75 GLU A C 1
ATOM 614 O O . GLU A 1 75 ? 8.428 14.205 9.199 1.00 93.81 75 GLU A O 1
ATOM 619 N N . ILE A 1 76 ? 8.352 12.146 8.302 1.00 93.06 76 ILE A N 1
ATOM 620 C CA . ILE A 1 76 ? 8.402 11.420 9.574 1.00 93.06 76 ILE A CA 1
ATOM 621 C C . ILE A 1 76 ? 9.750 10.703 9.696 1.00 93.06 76 ILE A C 1
ATOM 623 O O . ILE A 1 76 ? 10.195 10.017 8.772 1.00 93.06 76 ILE A O 1
ATOM 627 N N . SER A 1 77 ? 10.394 10.826 10.856 1.00 94.69 77 SER A N 1
ATOM 628 C CA . SER A 1 77 ? 11.691 10.213 11.155 1.00 94.69 77 SER A CA 1
ATOM 629 C C . SER A 1 77 ? 11.753 9.667 12.590 1.00 94.69 77 SER A C 1
ATOM 631 O O . SER A 1 77 ? 10.822 9.840 13.380 1.00 94.69 77 SER A O 1
ATOM 633 N N . GLY A 1 78 ? 12.835 8.946 12.909 1.00 96.19 78 GLY A N 1
ATOM 634 C CA . GLY A 1 78 ? 13.086 8.391 14.243 1.00 96.19 78 GLY A CA 1
ATOM 635 C C . GLY A 1 78 ? 12.020 7.398 14.714 1.00 96.19 78 GLY A C 1
ATOM 636 O O . GLY A 1 78 ? 11.452 6.651 13.915 1.00 96.19 78 GLY A O 1
ATOM 637 N N . SER A 1 79 ? 11.723 7.422 16.014 1.00 95.81 79 SER A N 1
ATOM 638 C CA . SER A 1 79 ? 10.825 6.463 16.670 1.00 95.81 79 SER A CA 1
ATOM 639 C C . SER A 1 79 ? 9.397 6.483 16.121 1.00 95.81 79 SER A C 1
ATOM 641 O O . SER A 1 79 ? 8.749 5.444 16.067 1.00 95.81 79 SER A O 1
ATOM 643 N N . VAL A 1 80 ? 8.906 7.636 15.650 1.00 96.12 80 VAL A N 1
ATOM 644 C CA . VAL A 1 80 ? 7.573 7.738 15.028 1.00 96.12 80 VAL A CA 1
ATOM 645 C C . VAL A 1 80 ? 7.539 6.970 13.704 1.00 96.12 80 VAL A C 1
ATOM 647 O O . VAL A 1 80 ? 6.598 6.224 13.439 1.00 96.12 80 VAL A O 1
ATOM 650 N N . LYS A 1 81 ? 8.591 7.098 12.884 1.00 96.94 81 LYS A N 1
ATOM 651 C CA . LYS A 1 81 ? 8.727 6.334 11.636 1.00 96.94 81 LYS A CA 1
ATOM 652 C C . LYS A 1 81 ? 8.821 4.839 11.930 1.00 96.94 81 LYS A C 1
ATOM 654 O O . LYS A 1 81 ? 8.118 4.062 11.293 1.00 96.94 81 LYS A O 1
ATOM 659 N N . GLU A 1 82 ? 9.662 4.442 12.883 1.00 96.75 82 GLU A N 1
ATOM 660 C CA . GLU A 1 82 ? 9.801 3.037 13.294 1.00 96.75 82 GLU A CA 1
ATOM 661 C C . GLU A 1 82 ? 8.473 2.462 13.790 1.00 96.75 82 GLU A C 1
ATOM 663 O O . GLU A 1 82 ? 8.113 1.339 13.433 1.00 96.75 82 GLU A O 1
ATOM 668 N N . TYR A 1 83 ? 7.703 3.258 14.540 1.00 97.50 83 TYR A N 1
ATOM 669 C CA . TYR A 1 83 ? 6.375 2.872 14.992 1.00 97.50 83 TYR A CA 1
ATOM 670 C C . TYR A 1 83 ? 5.452 2.579 13.803 1.00 97.50 83 TYR A C 1
ATOM 672 O O . TYR A 1 83 ? 4.944 1.463 13.686 1.00 97.50 83 TYR A O 1
ATOM 680 N N . ILE A 1 84 ? 5.300 3.538 12.883 1.00 97.12 84 ILE A N 1
ATOM 681 C CA . ILE A 1 84 ? 4.429 3.423 11.701 1.00 97.12 84 ILE A CA 1
ATOM 682 C C . ILE A 1 84 ? 4.863 2.269 10.789 1.00 97.12 84 ILE A C 1
ATOM 684 O O . ILE A 1 84 ? 4.018 1.537 10.281 1.00 97.12 84 ILE A O 1
ATOM 688 N N . MET A 1 85 ? 6.171 2.049 10.623 1.00 95.19 85 MET A N 1
ATOM 689 C CA . MET A 1 85 ? 6.704 0.930 9.837 1.00 95.19 85 MET A CA 1
ATOM 690 C C . MET A 1 85 ? 6.262 -0.440 10.366 1.00 95.19 85 MET A C 1
ATOM 692 O O . MET A 1 85 ? 6.208 -1.394 9.592 1.00 95.19 85 MET A O 1
ATOM 696 N N . GLY A 1 86 ? 5.909 -0.552 11.650 1.00 94.25 86 GLY A N 1
ATOM 697 C CA . GLY A 1 86 ? 5.349 -1.778 12.218 1.00 94.25 86 GLY A CA 1
ATOM 698 C C . GLY A 1 86 ? 3.997 -2.181 11.617 1.00 94.25 86 GLY A C 1
ATOM 699 O O . GLY A 1 86 ? 3.705 -3.372 11.593 1.00 94.25 86 GLY A O 1
ATOM 700 N N . ALA A 1 87 ? 3.223 -1.226 11.083 1.00 95.50 87 ALA A N 1
ATOM 701 C CA . ALA A 1 87 ? 1.959 -1.485 10.382 1.00 95.50 87 ALA A CA 1
ATOM 702 C C . ALA A 1 87 ? 2.135 -1.841 8.898 1.00 95.50 87 ALA A C 1
ATOM 704 O O . ALA A 1 87 ? 1.168 -2.190 8.222 1.00 95.50 87 ALA A O 1
ATOM 705 N N . ILE A 1 88 ? 3.352 -1.718 8.358 1.00 92.81 88 ILE A N 1
ATOM 706 C CA . ILE A 1 88 ? 3.616 -1.980 6.945 1.00 92.81 88 ILE A CA 1
ATOM 707 C C . ILE A 1 88 ? 3.878 -3.473 6.767 1.00 92.81 88 ILE A C 1
ATOM 709 O O . ILE A 1 88 ? 4.955 -3.986 7.082 1.00 92.81 88 ILE A O 1
ATOM 713 N N . TYR A 1 89 ? 2.889 -4.160 6.204 1.00 90.12 89 TYR A N 1
ATOM 714 C CA . TYR A 1 89 ? 2.999 -5.548 5.776 1.00 90.12 89 TYR A CA 1
ATOM 715 C C . TYR A 1 89 ? 3.193 -5.624 4.256 1.00 90.12 89 TYR A C 1
ATOM 717 O O . TYR A 1 89 ? 2.669 -4.810 3.495 1.00 90.12 89 TYR A O 1
ATOM 725 N N . GLY A 1 90 ? 3.996 -6.592 3.809 1.00 86.94 90 GLY A N 1
ATOM 726 C CA . GLY A 1 90 ? 4.220 -6.849 2.386 1.00 86.94 90 GLY A CA 1
ATOM 727 C C . GLY A 1 90 ? 3.011 -7.487 1.695 1.00 86.94 90 GLY A C 1
ATOM 728 O O . GLY A 1 90 ? 1.965 -7.713 2.300 1.00 86.94 90 GLY A O 1
ATOM 729 N N . GLY A 1 91 ? 3.167 -7.814 0.411 1.00 87.31 91 GLY A N 1
ATOM 730 C CA . GLY A 1 91 ? 2.142 -8.548 -0.331 1.00 87.31 91 GLY A CA 1
ATOM 731 C C . GLY A 1 91 ? 1.868 -9.931 0.270 1.00 87.31 91 GLY A C 1
ATOM 732 O O . GLY A 1 91 ? 2.784 -10.617 0.722 1.00 87.31 91 GLY A O 1
ATOM 733 N N . CYS A 1 92 ? 0.603 -10.350 0.239 1.00 88.38 92 CYS A N 1
ATOM 734 C CA . CYS A 1 92 ? 0.203 -11.690 0.649 1.00 88.38 92 CYS A CA 1
ATOM 735 C C . CYS A 1 92 ? 0.638 -12.708 -0.416 1.00 88.38 92 CYS A C 1
ATOM 737 O O . CYS A 1 92 ? 0.099 -12.726 -1.523 1.00 88.38 92 CYS A O 1
ATOM 739 N N . CYS A 1 93 ? 1.630 -13.536 -0.089 1.00 88.94 93 CYS A N 1
ATOM 740 C CA . CYS A 1 93 ? 2.129 -14.599 -0.957 1.00 88.94 93 CYS A CA 1
ATOM 741 C C . CYS A 1 93 ? 1.828 -15.948 -0.310 1.00 88.94 93 CYS A C 1
ATOM 743 O O . CYS A 1 93 ? 2.604 -16.453 0.501 1.00 88.94 93 CYS A O 1
ATOM 745 N N . MET A 1 94 ? 0.670 -16.515 -0.641 1.00 91.06 94 MET A N 1
ATOM 746 C CA . MET A 1 94 ? 0.241 -17.783 -0.072 1.00 91.06 94 MET A CA 1
ATOM 747 C C . MET A 1 94 ? -0.623 -18.585 -1.037 1.00 91.06 94 MET A C 1
ATOM 749 O O . MET A 1 94 ? -1.288 -18.056 -1.926 1.00 91.06 94 MET A O 1
ATOM 753 N N . THR A 1 95 ? -0.651 -19.887 -0.804 1.00 92.12 95 THR A N 1
ATOM 754 C CA . THR A 1 95 ? -1.683 -20.783 -1.317 1.00 92.12 95 THR A CA 1
ATOM 755 C C . THR A 1 95 ? -2.821 -20.882 -0.305 1.00 92.12 95 THR A C 1
ATOM 757 O O . THR A 1 95 ? -2.663 -20.529 0.866 1.00 92.12 95 THR A O 1
ATOM 760 N N . LYS A 1 96 ? -3.973 -21.406 -0.735 1.00 92.75 96 LYS A N 1
ATOM 761 C CA . LYS A 1 96 ? -5.117 -21.668 0.149 1.00 92.75 96 LYS A CA 1
ATOM 762 C C . LYS A 1 96 ? -4.655 -22.355 1.449 1.00 92.75 96 LYS A C 1
ATOM 764 O O . LYS A 1 96 ? -3.938 -23.349 1.416 1.00 92.75 96 LYS A O 1
ATOM 769 N N . ASN A 1 97 ? -5.026 -21.824 2.610 1.00 92.38 97 ASN A N 1
ATOM 770 C CA . ASN A 1 97 ? -4.656 -22.369 3.923 1.00 92.38 97 ASN A CA 1
ATOM 771 C C . ASN A 1 97 ? -3.141 -22.601 4.146 1.00 92.38 97 ASN A C 1
ATOM 773 O O . ASN A 1 97 ? -2.782 -23.447 4.963 1.00 92.38 97 ASN A O 1
ATOM 777 N N . ASN A 1 98 ? -2.255 -21.905 3.419 1.00 90.62 98 ASN A N 1
ATOM 778 C CA . ASN A 1 98 ? -0.793 -22.081 3.461 1.00 90.62 98 ASN A CA 1
ATOM 779 C C . ASN A 1 98 ? -0.310 -23.527 3.205 1.00 90.62 98 ASN A C 1
ATOM 781 O O . ASN A 1 98 ? 0.706 -23.960 3.749 1.00 90.62 98 ASN A O 1
ATOM 785 N N . LYS A 1 99 ? -1.031 -24.310 2.389 1.00 93.06 99 LYS A N 1
ATOM 786 C CA . LYS A 1 99 ? -0.679 -25.711 2.078 1.00 93.06 99 LYS A CA 1
ATOM 787 C C . LYS A 1 99 ? -0.166 -25.881 0.653 1.00 93.06 99 LYS A C 1
ATOM 789 O O . LYS A 1 99 ? -0.520 -25.133 -0.251 1.00 93.06 99 LYS A O 1
ATOM 794 N N . ARG A 1 100 ? 0.649 -26.908 0.417 1.00 93.75 100 ARG A N 1
ATOM 795 C CA . ARG A 1 100 ? 1.019 -27.303 -0.950 1.00 93.75 100 ARG A CA 1
ATOM 796 C C . ARG A 1 100 ? -0.148 -28.036 -1.605 1.00 93.75 100 ARG A C 1
ATOM 798 O O . ARG A 1 100 ? -0.758 -28.899 -0.978 1.00 93.75 100 ARG A O 1
ATOM 805 N N . TYR A 1 101 ? -0.417 -27.717 -2.865 1.00 92.44 101 TYR A N 1
ATOM 806 C CA . TYR A 1 101 ? -1.471 -28.346 -3.655 1.00 92.44 101 TYR A CA 1
ATOM 807 C C . TYR A 1 101 ? -0.886 -28.980 -4.907 1.00 92.44 101 TYR A C 1
ATOM 809 O O . TYR A 1 101 ? -0.015 -28.405 -5.554 1.00 92.44 101 TYR A O 1
ATOM 817 N N . VAL A 1 102 ? -1.406 -30.153 -5.259 1.00 94.88 102 VAL A N 1
ATOM 818 C CA . VAL A 1 102 ? -1.189 -30.788 -6.558 1.00 94.88 102 VAL A CA 1
ATOM 819 C C . VAL A 1 102 ? -2.542 -30.817 -7.250 1.00 94.88 102 VAL A C 1
ATOM 821 O O . VAL A 1 102 ? -3.460 -31.480 -6.773 1.00 94.88 102 VAL A O 1
ATOM 824 N N . VAL A 1 103 ? -2.675 -30.072 -8.344 1.00 92.69 103 VAL A N 1
ATOM 825 C CA . VAL A 1 103 ? -3.929 -29.942 -9.095 1.00 92.69 103 VAL A CA 1
ATOM 826 C C . VAL A 1 103 ? -3.706 -30.476 -10.506 1.00 92.69 103 VAL A C 1
ATOM 828 O O . VAL A 1 103 ? -2.720 -30.118 -11.147 1.00 92.69 103 VAL A O 1
ATOM 831 N N . LYS A 1 104 ? -4.592 -31.367 -10.966 1.00 94.75 104 LYS A N 1
ATOM 832 C CA . LYS A 1 104 ? -4.555 -31.938 -12.328 1.00 94.75 104 LYS A CA 1
ATOM 833 C C . LYS A 1 104 ? -5.517 -31.238 -13.291 1.00 94.75 104 LYS A C 1
ATOM 835 O O . LYS A 1 104 ? -5.417 -31.429 -14.500 1.00 94.75 104 LYS A O 1
ATOM 840 N N . ASP A 1 105 ? -6.440 -30.450 -12.754 1.00 95.44 105 ASP A N 1
ATOM 841 C CA . ASP A 1 105 ? -7.405 -29.670 -13.516 1.00 95.44 105 ASP A CA 1
ATOM 842 C C . ASP A 1 105 ? -6.761 -28.447 -14.178 1.00 95.44 105 ASP A C 1
ATOM 844 O O . ASP A 1 105 ? -5.690 -27.979 -13.782 1.00 95.44 105 ASP A O 1
ATOM 848 N N . LYS A 1 106 ? -7.443 -27.896 -15.186 1.00 93.69 106 LYS A N 1
ATOM 849 C CA . LYS A 1 106 ? -7.037 -26.629 -15.802 1.00 93.69 106 LYS A CA 1
ATOM 850 C C . LYS A 1 106 ? -7.270 -25.484 -14.818 1.00 93.69 106 LYS A C 1
ATOM 852 O O . LYS A 1 106 ? -8.390 -25.286 -14.352 1.00 93.69 106 LYS A O 1
ATOM 857 N N . LEU A 1 107 ? -6.219 -24.718 -14.544 1.00 93.25 107 LEU A N 1
ATOM 858 C CA . LEU A 1 107 ? -6.272 -23.534 -13.693 1.00 93.25 107 LEU A CA 1
ATOM 859 C C . LEU A 1 107 ? -6.420 -22.268 -14.539 1.00 93.25 107 LEU A C 1
ATOM 861 O O . LEU A 1 107 ? -5.810 -22.153 -15.601 1.00 93.25 107 LEU A O 1
ATOM 865 N N . ASN A 1 108 ? -7.207 -21.320 -14.033 1.00 92.56 108 ASN A N 1
ATOM 866 C CA . ASN A 1 108 ? -7.223 -19.949 -14.530 1.00 92.56 108 ASN A CA 1
ATOM 867 C C . ASN A 1 108 ? -6.393 -19.088 -13.582 1.00 92.56 108 ASN A C 1
ATOM 869 O O . ASN A 1 108 ? -6.628 -19.112 -12.373 1.00 92.56 108 ASN A O 1
ATOM 873 N N . ASP A 1 109 ? -5.447 -18.342 -14.140 1.00 90.31 109 ASP A N 1
ATOM 874 C CA . ASP A 1 109 ? -4.623 -17.395 -13.397 1.00 90.31 109 ASP A CA 1
ATOM 875 C C . ASP A 1 109 ? -5.185 -15.980 -13.573 1.00 90.31 109 ASP A C 1
ATOM 877 O O . ASP A 1 109 ? -5.355 -15.502 -14.699 1.00 90.31 109 ASP A O 1
ATOM 881 N N . PHE A 1 110 ? -5.528 -15.336 -12.459 1.00 90.75 110 PHE A N 1
ATOM 882 C CA . PHE A 1 110 ? -6.099 -13.993 -12.437 1.00 90.75 110 PHE A CA 1
ATOM 883 C C . PHE A 1 110 ? -5.084 -13.029 -11.831 1.00 90.75 110 PHE A C 1
ATOM 885 O O . PHE A 1 110 ? -4.868 -13.035 -10.621 1.00 90.75 110 PHE A O 1
ATOM 892 N N . ASP A 1 111 ? -4.523 -12.158 -12.667 1.00 89.75 111 ASP A N 1
ATOM 893 C CA . ASP A 1 111 ? -3.615 -11.101 -12.229 1.00 89.75 111 ASP A CA 1
ATOM 894 C C . ASP A 1 111 ? -4.301 -9.730 -12.242 1.00 89.75 111 ASP A C 1
ATOM 896 O O . ASP A 1 111 ? -4.994 -9.341 -13.192 1.00 89.75 111 ASP A O 1
ATOM 900 N N . ALA A 1 112 ? -4.097 -8.970 -11.169 1.00 85.50 112 ALA A N 1
ATOM 901 C CA . ALA A 1 112 ? -4.656 -7.638 -11.043 1.00 85.50 112 ALA A CA 1
ATOM 902 C C . ALA A 1 112 ? -3.877 -6.651 -11.923 1.00 85.50 112 ALA A C 1
ATOM 904 O O . ALA A 1 112 ? -2.682 -6.415 -11.746 1.00 85.50 112 ALA A O 1
ATOM 905 N N . CYS A 1 113 ? -4.579 -5.977 -12.834 1.00 85.12 113 CYS A N 1
ATOM 906 C CA . CYS A 1 113 ? -3.971 -4.972 -13.700 1.00 85.12 113 CYS A CA 1
ATOM 907 C C . CYS A 1 113 ? -3.463 -3.763 -12.894 1.00 85.12 113 CYS A C 1
ATOM 909 O O . CYS A 1 113 ? -4.221 -2.835 -12.618 1.00 85.12 113 CYS A O 1
ATOM 911 N N . SER A 1 114 ? -2.159 -3.743 -12.596 1.00 88.38 114 SER A N 1
ATOM 912 C CA . SER A 1 114 ? -1.493 -2.648 -11.875 1.00 88.38 114 SER A CA 1
ATOM 913 C C . SER A 1 114 ? -2.048 -2.430 -10.462 1.00 88.38 114 SER A C 1
ATOM 915 O O . SER A 1 114 ? -2.464 -1.326 -10.122 1.00 88.38 114 SER A O 1
ATOM 917 N N . LEU A 1 115 ? -2.007 -3.482 -9.636 1.00 91.62 115 LEU A N 1
ATOM 918 C CA . LEU A 1 115 ? -2.544 -3.506 -8.269 1.00 91.62 115 LEU A CA 1
ATOM 919 C C . LEU A 1 115 ? -2.201 -2.258 -7.429 1.00 91.62 115 LEU A C 1
ATOM 921 O O . LEU A 1 115 ? -3.112 -1.557 -6.997 1.00 91.62 115 LEU A O 1
ATOM 925 N N . TYR A 1 116 ? -0.913 -1.944 -7.232 1.00 92.81 116 TYR A N 1
ATOM 926 C CA . TYR A 1 116 ? -0.505 -0.794 -6.411 1.00 92.81 116 TYR A CA 1
ATOM 927 C C . TYR A 1 116 ? -0.964 0.557 -6.983 1.00 92.81 116 TYR A C 1
ATOM 929 O O . TYR A 1 116 ? -1.559 1.326 -6.232 1.00 92.81 116 TYR A O 1
ATOM 937 N N . PRO A 1 117 ? -0.783 0.864 -8.286 1.00 93.69 117 PRO A N 1
ATOM 938 C CA . PRO A 1 117 ? -1.391 2.052 -8.885 1.00 93.69 117 PRO A CA 1
ATOM 939 C C . PRO A 1 117 ? -2.913 2.139 -8.704 1.00 93.69 117 PRO A C 1
ATOM 941 O O . PRO A 1 117 ? -3.431 3.209 -8.388 1.00 93.69 117 PRO A O 1
ATOM 944 N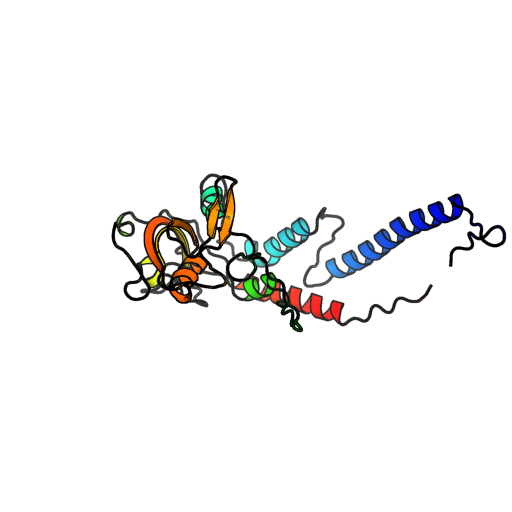 N . SER A 1 118 ? -3.638 1.028 -8.854 1.00 93.06 118 SER A N 1
ATOM 945 C CA . SER A 1 118 ? -5.087 0.998 -8.628 1.00 93.06 118 SER A CA 1
ATOM 946 C C . SER A 1 118 ? -5.448 1.277 -7.167 1.00 93.06 118 SER A C 1
ATOM 948 O O . SER A 1 118 ? -6.420 1.989 -6.916 1.00 93.06 118 SER A O 1
ATOM 950 N N . ALA A 1 119 ? -4.652 0.788 -6.210 1.00 93.38 119 ALA A N 1
ATOM 951 C CA . ALA A 1 119 ? -4.800 1.129 -4.797 1.00 93.38 119 ALA A CA 1
ATOM 952 C C . ALA A 1 119 ? -4.505 2.618 -4.548 1.00 93.38 119 ALA A C 1
ATOM 954 O O . ALA A 1 119 ? -5.331 3.312 -3.968 1.00 93.38 119 ALA A O 1
ATOM 955 N N . MET A 1 120 ? -3.397 3.156 -5.068 1.00 94.62 120 MET A N 1
ATOM 956 C CA . MET A 1 120 ? -3.053 4.581 -4.939 1.00 94.62 120 MET A CA 1
ATOM 957 C C . MET A 1 120 ? -4.108 5.517 -5.553 1.00 94.62 120 MET A C 1
ATOM 959 O O . MET A 1 120 ? -4.287 6.632 -5.079 1.00 94.62 120 MET A O 1
ATOM 963 N N . ASN A 1 121 ? -4.851 5.059 -6.566 1.00 93.69 121 ASN A N 1
ATOM 964 C CA . ASN A 1 121 ? -5.990 5.780 -7.143 1.00 93.69 121 ASN A CA 1
ATOM 965 C C . ASN A 1 121 ? -7.238 5.820 -6.231 1.00 93.69 121 ASN A C 1
ATOM 967 O O . ASN A 1 121 ? -8.198 6.515 -6.554 1.00 93.69 121 ASN A O 1
ATOM 971 N N . ARG A 1 122 ? -7.221 5.104 -5.102 1.00 93.06 122 ARG A N 1
ATOM 972 C CA . ARG A 1 122 ? -8.234 5.133 -4.030 1.00 93.06 122 ARG A CA 1
ATOM 973 C C . ARG A 1 122 ? -7.686 5.689 -2.711 1.00 93.06 122 ARG A C 1
ATOM 975 O O . ARG A 1 122 ? -8.453 6.128 -1.865 1.00 93.06 122 ARG A O 1
ATOM 982 N N . LEU A 1 123 ? -6.367 5.692 -2.535 1.00 94.75 123 LEU A N 1
ATOM 983 C CA . LEU A 1 123 ? -5.707 6.223 -1.344 1.00 94.75 123 LEU A CA 1
ATOM 984 C C . LEU A 1 123 ? -5.638 7.758 -1.349 1.00 94.75 123 LEU A C 1
ATOM 986 O O . LEU A 1 123 ? -6.129 8.437 -2.255 1.00 94.75 123 LEU A O 1
ATOM 990 N N . PHE A 1 124 ? -5.035 8.286 -0.292 1.00 96.38 124 PHE A N 1
ATOM 991 C CA . PHE A 1 124 ? -4.935 9.701 0.026 1.00 96.38 124 PHE A CA 1
ATOM 992 C C . PHE A 1 124 ? -3.658 9.977 0.831 1.00 96.38 124 PHE A C 1
ATOM 994 O O . PHE A 1 124 ? -3.070 9.062 1.409 1.00 96.38 124 PHE A O 1
ATOM 1001 N N . THR A 1 125 ? -3.229 11.237 0.875 1.00 96.56 125 THR A N 1
ATOM 1002 C CA . THR A 1 125 ? -2.230 11.722 1.841 1.00 96.56 125 THR A CA 1
ATOM 1003 C C . THR A 1 125 ? -2.926 12.364 3.035 1.00 96.56 125 THR A C 1
ATOM 1005 O O . THR A 1 125 ? -4.046 12.850 2.899 1.00 96.56 125 THR A O 1
ATOM 1008 N N . ILE A 1 126 ? -2.276 12.352 4.197 1.00 96.31 126 ILE A N 1
ATOM 1009 C CA . ILE A 1 126 ? -2.863 12.782 5.471 1.00 96.31 126 ILE A CA 1
ATOM 1010 C C . ILE A 1 126 ? -2.110 14.015 5.958 1.00 96.31 126 ILE A C 1
ATOM 1012 O O . ILE A 1 126 ? -0.885 13.980 6.082 1.00 96.31 126 ILE A O 1
ATOM 1016 N N . GLU A 1 127 ? -2.836 15.096 6.211 1.00 97.50 127 GLU A N 1
ATOM 1017 C CA . GLU A 1 127 ? -2.260 16.352 6.676 1.00 97.50 127 GLU A CA 1
ATOM 1018 C C . GLU A 1 127 ? -1.996 16.365 8.184 1.00 97.50 127 GLU A C 1
ATOM 1020 O O . GLU A 1 127 ? -2.657 15.685 8.977 1.00 97.50 127 GLU A O 1
ATOM 1025 N N . GLY A 1 128 ? -1.055 17.218 8.586 1.00 96.31 128 GLY A N 1
ATOM 1026 C CA . GLY A 1 128 ? -0.714 17.427 9.986 1.00 96.31 128 GLY A CA 1
ATOM 1027 C C . GLY A 1 128 ? 0.262 16.394 10.547 1.00 96.31 128 GLY A C 1
ATOM 1028 O O . GLY A 1 128 ? 0.726 15.467 9.879 1.00 96.31 128 GLY A O 1
ATOM 1029 N N . LYS A 1 129 ? 0.614 16.595 11.815 1.00 96.31 129 LYS A N 1
ATOM 1030 C CA . LYS A 1 129 ? 1.515 15.711 12.559 1.00 96.31 129 LYS A CA 1
ATOM 1031 C C . LYS A 1 129 ? 0.696 14.671 13.328 1.00 96.31 129 LYS A C 1
ATOM 1033 O O . LYS A 1 129 ? -0.393 15.011 13.788 1.00 96.31 129 LYS A O 1
ATOM 1038 N N . PRO A 1 130 ? 1.212 13.442 13.507 1.00 96.88 130 PRO A N 1
ATOM 1039 C CA . PRO A 1 130 ? 0.568 12.484 14.390 1.00 96.88 130 PRO A CA 1
ATOM 1040 C C . PRO A 1 130 ? 0.537 12.993 15.828 1.00 96.88 130 PRO A C 1
ATOM 1042 O O . PRO A 1 130 ? 1.514 13.561 16.322 1.00 96.88 130 PRO A O 1
ATOM 1045 N N . GLU A 1 131 ? -0.555 12.692 16.512 1.00 96.88 131 GLU A N 1
ATOM 1046 C CA . GLU A 1 131 ? -0.704 12.823 17.956 1.00 96.88 131 GLU A CA 1
ATOM 1047 C C . GLU A 1 131 ? -0.751 11.430 18.585 1.00 96.88 131 GLU A C 1
ATOM 1049 O O . GLU A 1 131 ? -1.245 10.481 17.975 1.00 96.88 131 GLU A O 1
ATOM 1054 N N . ILE A 1 132 ? -0.261 11.297 19.816 1.00 97.25 132 ILE A N 1
ATOM 1055 C CA . ILE A 1 132 ? -0.458 10.071 20.594 1.00 97.25 132 ILE A CA 1
ATOM 1056 C C . ILE A 1 132 ? -1.947 9.965 20.939 1.00 97.25 132 ILE A C 1
ATOM 1058 O O . ILE A 1 132 ? -2.588 10.963 21.279 1.00 97.25 132 ILE A O 1
ATOM 1062 N N . ILE A 1 133 ? -2.508 8.761 20.830 1.00 95.44 133 ILE A N 1
ATOM 1063 C CA . ILE A 1 133 ? -3.890 8.499 21.230 1.00 95.44 133 ILE A CA 1
ATOM 1064 C C . ILE A 1 133 ? -4.115 8.903 22.698 1.00 95.44 133 ILE A C 1
ATOM 1066 O O . 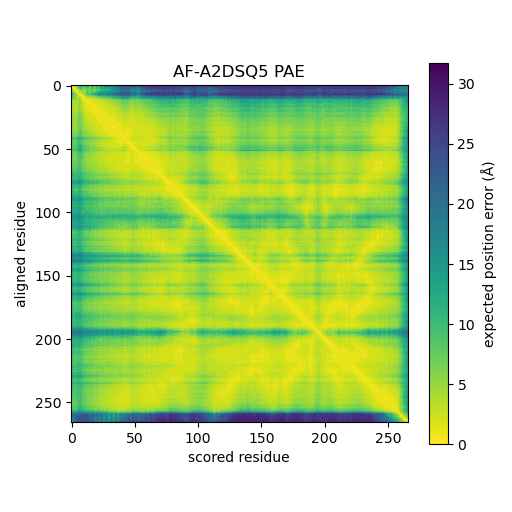ILE A 1 133 ? -3.258 8.701 23.555 1.00 95.44 133 ILE A O 1
ATOM 1070 N N . ASN A 1 134 ? -5.278 9.483 22.995 1.00 92.94 134 ASN A N 1
ATOM 1071 C CA . ASN A 1 134 ? -5.635 9.827 24.369 1.00 92.94 134 ASN A CA 1
ATOM 1072 C C . ASN A 1 134 ? -5.838 8.552 25.205 1.00 92.94 134 ASN A C 1
ATOM 1074 O O . ASN A 1 134 ? -6.495 7.621 24.741 1.00 92.94 134 ASN A O 1
ATOM 1078 N N . GLU A 1 135 ? -5.339 8.547 26.441 1.00 90.56 135 GLU A N 1
ATOM 1079 C CA . GLU A 1 135 ? -5.503 7.448 27.402 1.00 90.56 135 GLU A CA 1
ATOM 1080 C C . GLU A 1 135 ? -6.970 7.047 27.604 1.00 90.56 135 GLU A C 1
ATOM 1082 O O . GLU A 1 135 ? -7.258 5.872 27.783 1.00 90.56 135 GLU A O 1
ATOM 1087 N N . CYS A 1 136 ? -7.926 7.978 27.491 1.00 90.38 136 CYS A N 1
ATOM 1088 C CA . CYS A 1 136 ? -9.352 7.656 27.616 1.00 90.38 136 CYS A CA 1
ATOM 1089 C C . CYS A 1 136 ? -9.911 6.777 26.482 1.00 90.38 136 CYS A C 1
ATOM 1091 O O . CYS A 1 136 ? -11.024 6.268 26.598 1.00 90.38 136 CYS A O 1
ATOM 1093 N N . LEU A 1 137 ? -9.166 6.627 25.383 1.00 91.56 137 LEU A N 1
ATOM 1094 C CA . LEU A 1 137 ? -9.475 5.737 24.262 1.00 91.56 137 LEU A CA 1
ATOM 1095 C C . LEU A 1 137 ? -8.703 4.412 24.344 1.00 91.56 137 LEU A C 1
ATOM 1097 O O . LEU A 1 137 ? -8.764 3.626 23.404 1.00 91.56 137 LEU A O 1
ATOM 1101 N N . ILE A 1 138 ? -7.948 4.186 25.420 1.00 94.06 138 ILE A N 1
ATOM 1102 C CA . ILE A 1 138 ? -7.273 2.924 25.706 1.00 94.06 138 ILE A CA 1
ATOM 1103 C C . ILE A 1 138 ? -7.969 2.324 26.924 1.00 94.06 138 ILE A C 1
ATOM 1105 O O . ILE A 1 138 ? -7.894 2.861 28.028 1.00 94.06 138 ILE A O 1
ATOM 1109 N N . ASP A 1 139 ? -8.667 1.211 26.729 1.00 91.88 139 ASP A N 1
ATOM 1110 C CA . ASP A 1 139 ? -9.302 0.480 27.816 1.00 91.88 139 ASP A CA 1
ATOM 1111 C C . ASP A 1 139 ? -9.260 -1.035 27.588 1.00 91.88 139 ASP A C 1
ATOM 1113 O O . ASP A 1 139 ? -8.911 -1.530 26.518 1.00 91.88 139 ASP A O 1
ATOM 1117 N N . ASP A 1 140 ? -9.617 -1.784 28.630 1.00 92.81 140 ASP A N 1
ATOM 1118 C CA . ASP A 1 140 ? -9.662 -3.247 28.592 1.00 92.81 140 ASP A CA 1
ATOM 1119 C C . ASP A 1 140 ? -10.913 -3.810 27.898 1.00 92.81 140 ASP A C 1
ATOM 1121 O O . ASP A 1 140 ? -11.139 -5.028 27.925 1.00 92.81 140 ASP A O 1
ATOM 1125 N N . LYS A 1 141 ? -11.753 -2.958 27.289 1.00 96.38 141 LYS A N 1
ATOM 1126 C CA . LYS A 1 141 ? -12.964 -3.428 26.615 1.00 96.38 141 LYS A CA 1
ATOM 1127 C C . LYS A 1 141 ? -12.607 -4.132 25.314 1.00 96.38 141 LYS A C 1
ATOM 1129 O O . LYS A 1 141 ? -11.635 -3.815 24.635 1.00 96.38 141 LYS A O 1
ATOM 1134 N N . ILE A 1 142 ? -13.451 -5.095 24.965 1.00 97.56 142 ILE A N 1
ATOM 1135 C CA . ILE A 1 142 ? -13.373 -5.808 23.698 1.00 97.56 142 ILE A CA 1
ATOM 1136 C C . ILE A 1 142 ? -14.343 -5.143 22.722 1.00 97.56 142 ILE A C 1
ATOM 1138 O O . ILE A 1 142 ? -15.519 -4.940 23.034 1.00 97.56 142 ILE A O 1
ATOM 1142 N N . TYR A 1 143 ? -13.824 -4.817 21.546 1.00 98.38 143 TYR A N 1
ATOM 1143 C CA . TYR A 1 143 ? -14.547 -4.203 20.442 1.00 98.38 143 TYR A CA 1
ATOM 1144 C C . TYR A 1 143 ? -14.668 -5.193 19.287 1.00 98.38 143 TYR A C 1
ATOM 1146 O O . TYR A 1 143 ? -13.833 -6.087 19.133 1.00 98.38 143 TYR A O 1
ATOM 1154 N N . ASP A 1 144 ? -15.712 -5.036 18.484 1.00 97.81 144 ASP A N 1
ATOM 1155 C CA . ASP A 1 144 ? -15.995 -5.846 17.298 1.00 97.81 144 ASP A CA 1
ATOM 1156 C C . ASP A 1 144 ? -16.886 -5.063 16.314 1.00 97.81 144 ASP A C 1
ATOM 1158 O O . ASP A 1 144 ? -17.059 -3.852 16.452 1.00 97.81 144 ASP A O 1
ATOM 1162 N N . ASP A 1 145 ? -17.431 -5.736 15.299 1.00 96.25 145 ASP A N 1
ATOM 1163 C CA . ASP A 1 145 ? -18.297 -5.117 14.285 1.00 96.25 145 ASP A CA 1
ATOM 1164 C C . ASP A 1 145 ? -19.617 -4.560 14.865 1.00 96.25 145 ASP A C 1
ATOM 1166 O O . ASP A 1 145 ? -20.134 -3.555 14.381 1.00 96.25 145 ASP A O 1
ATOM 1170 N N . ASN A 1 146 ? -20.151 -5.165 15.935 1.00 96.56 146 ASN A N 1
ATOM 1171 C CA . ASN A 1 146 ? -21.402 -4.729 16.573 1.00 96.56 146 ASN A CA 1
ATOM 1172 C C . ASN A 1 146 ? -21.171 -3.655 17.646 1.00 96.56 146 ASN A C 1
ATOM 1174 O O . ASN A 1 146 ? -22.067 -2.859 17.930 1.00 96.56 146 ASN A O 1
ATOM 1178 N N . ASN A 1 147 ? -19.983 -3.636 18.248 1.00 97.00 147 ASN A N 1
ATOM 1179 C CA . ASN A 1 147 ? -19.537 -2.635 19.209 1.00 97.00 147 ASN A CA 1
ATOM 1180 C C . ASN A 1 147 ? -18.190 -2.042 18.753 1.00 97.00 147 ASN A C 1
ATOM 1182 O O . ASN A 1 147 ? -17.139 -2.409 19.294 1.00 97.00 147 ASN A O 1
ATOM 1186 N N . PRO A 1 148 ? -18.191 -1.152 17.743 1.00 96.62 148 PRO A N 1
ATOM 1187 C CA . PRO A 1 148 ? -16.963 -0.629 17.164 1.00 96.62 148 PRO A CA 1
ATOM 1188 C C . PRO A 1 148 ? -16.241 0.323 18.118 1.00 96.62 148 PRO A C 1
ATOM 1190 O O . PRO A 1 148 ? -16.851 1.131 18.821 1.00 96.62 148 PRO A O 1
ATOM 1193 N N . HIS A 1 149 ? -14.908 0.284 18.087 1.00 97.75 149 HIS A N 1
ATOM 1194 C CA . HIS A 1 149 ? -14.085 1.223 18.848 1.00 97.75 149 HIS A CA 1
ATOM 1195 C C . HIS A 1 149 ? -14.342 2.680 18.413 1.00 97.75 149 HIS A C 1
ATOM 1197 O O . HIS A 1 149 ? -14.444 2.932 17.206 1.00 97.75 149 HIS A O 1
ATOM 1203 N N . PRO A 1 150 ? -14.333 3.676 19.328 1.00 96.88 150 PRO A N 1
ATOM 1204 C CA . PRO A 1 150 ? -14.519 5.085 18.972 1.00 96.88 150 PRO A CA 1
ATOM 1205 C C . PRO A 1 150 ? -13.584 5.605 17.871 1.00 96.88 150 PRO A C 1
ATOM 1207 O O . PRO A 1 150 ? -13.976 6.487 17.113 1.00 96.88 150 PRO A O 1
ATOM 1210 N N . LEU A 1 151 ? -12.371 5.052 17.740 1.00 97.38 151 LEU A N 1
ATOM 1211 C CA . LEU A 1 151 ? -11.463 5.374 16.626 1.00 97.38 151 LEU A CA 1
ATOM 1212 C C . LEU A 1 151 ? -12.068 5.034 15.258 1.00 97.38 151 LEU A C 1
ATOM 1214 O O . LEU A 1 151 ? -11.958 5.840 14.344 1.00 97.38 151 LEU A O 1
ATOM 1218 N N . LEU A 1 152 ? -12.707 3.867 15.110 1.00 97.12 152 LEU A N 1
ATOM 1219 C CA . LEU A 1 152 ? -13.363 3.474 13.859 1.00 97.12 152 LEU A CA 1
ATOM 1220 C C . LEU A 1 152 ? -14.632 4.290 13.616 1.00 97.12 152 LEU A C 1
ATOM 1222 O O . LEU A 1 152 ? -14.900 4.688 12.485 1.00 97.12 152 LEU A O 1
ATOM 1226 N N . VAL A 1 153 ? -15.388 4.582 14.678 1.00 97.06 153 VAL A N 1
ATOM 1227 C CA . VAL A 1 153 ? -16.593 5.417 14.582 1.00 97.06 153 VAL A CA 1
ATOM 1228 C C . VAL A 1 153 ? -16.235 6.820 14.093 1.00 97.06 153 VAL A C 1
ATOM 1230 O O . VAL A 1 153 ? -16.886 7.317 13.180 1.00 97.06 153 VAL A O 1
ATOM 1233 N N . ARG A 1 154 ? -15.163 7.413 14.630 1.00 97.38 154 ARG A N 1
ATOM 1234 C CA . ARG A 1 154 ? -14.681 8.762 14.293 1.00 97.38 154 ARG A CA 1
ATOM 1235 C C . ARG A 1 154 ? -13.798 8.829 13.047 1.00 97.38 154 ARG A C 1
ATOM 1237 O O . ARG A 1 154 ? -13.500 9.925 12.573 1.00 97.38 154 ARG A O 1
ATOM 1244 N N . ALA A 1 155 ? -13.357 7.687 12.522 1.00 97.50 155 ALA A N 1
ATOM 1245 C CA . ALA A 1 155 ? -12.547 7.630 11.313 1.00 97.50 155 ALA A CA 1
ATOM 1246 C C . ALA A 1 155 ? -13.341 8.110 10.102 1.00 97.50 155 ALA A C 1
ATOM 1248 O O . ALA A 1 155 ? -14.456 7.639 9.878 1.00 97.50 155 ALA A O 1
ATOM 1249 N N . PHE A 1 156 ? -12.735 8.994 9.314 1.00 97.75 156 PHE A N 1
ATOM 1250 C CA . PHE A 1 156 ? -13.262 9.495 8.047 1.00 97.75 156 PHE A CA 1
ATOM 1251 C C . PHE A 1 156 ? -13.710 8.356 7.126 1.00 97.75 156 PHE A C 1
ATOM 1253 O O . PHE A 1 156 ? -13.014 7.340 6.995 1.00 97.75 156 PHE A O 1
ATOM 1260 N N . ASP A 1 157 ? -14.806 8.591 6.409 1.00 94.25 157 ASP A N 1
ATOM 1261 C CA . ASP A 1 157 ? -15.286 7.696 5.352 1.00 94.25 157 ASP A CA 1
ATOM 1262 C C . ASP A 1 157 ? -14.311 7.652 4.152 1.00 94.25 157 ASP A C 1
ATOM 1264 O O . ASP A 1 157 ? -13.367 8.442 4.075 1.00 94.25 157 ASP A O 1
ATOM 1268 N N . GLU A 1 158 ? -14.507 6.718 3.209 1.00 88.94 158 GLU A N 1
ATOM 1269 C CA . GLU A 1 158 ? -13.532 6.403 2.137 1.00 88.94 158 GLU A CA 1
ATOM 1270 C C . GLU A 1 158 ? -13.105 7.631 1.306 1.00 88.94 158 GLU A C 1
ATOM 1272 O O . GLU A 1 158 ? -11.925 7.773 0.980 1.00 88.94 158 GLU A O 1
ATOM 1277 N N . ASP A 1 159 ? -14.038 8.544 1.021 1.00 93.19 159 ASP A N 1
ATOM 1278 C CA . ASP A 1 159 ? -13.807 9.733 0.189 1.00 93.19 159 ASP A CA 1
ATOM 1279 C C . ASP A 1 159 ? -13.891 11.068 0.951 1.00 93.19 159 ASP A C 1
ATOM 1281 O O . ASP A 1 159 ? -13.854 12.135 0.337 1.00 93.19 159 ASP A O 1
ATOM 1285 N N . GLN A 1 160 ? -13.986 11.037 2.282 1.00 96.31 160 GLN A N 1
ATOM 1286 C CA . GLN A 1 160 ? -14.031 12.253 3.094 1.00 96.31 160 GLN A CA 1
ATOM 1287 C C . GLN A 1 160 ? -12.659 12.946 3.110 1.00 96.31 160 GLN A C 1
ATOM 1289 O O . GLN A 1 160 ? -11.642 12.304 3.368 1.00 96.31 160 GLN A O 1
ATOM 1294 N N . THR A 1 161 ? -12.628 14.260 2.872 1.00 97.19 161 THR A N 1
ATOM 1295 C CA . THR A 1 161 ? -11.390 15.064 2.856 1.00 97.19 161 THR A CA 1
ATOM 1296 C C . THR A 1 161 ? -11.229 15.976 4.064 1.00 97.19 161 THR A C 1
ATOM 1298 O O . THR A 1 161 ? -10.103 16.291 4.431 1.00 97.19 161 THR A O 1
ATOM 1301 N N . GLU A 1 162 ? -12.322 16.379 4.704 1.00 97.38 162 GLU A N 1
ATOM 1302 C CA . GLU A 1 162 ? -12.331 17.340 5.813 1.00 97.38 162 GLU A CA 1
ATOM 1303 C C . GLU A 1 162 ? -13.068 16.759 7.022 1.00 97.38 162 GLU A C 1
ATOM 1305 O O . GLU A 1 162 ? -13.980 15.948 6.836 1.00 97.38 162 GLU A O 1
ATOM 1310 N N . PRO A 1 163 ? -12.707 17.142 8.258 1.00 97.00 163 PRO A N 1
ATOM 1311 C CA . PRO A 1 163 ? -13.354 16.626 9.453 1.00 97.00 163 PRO A CA 1
ATOM 1312 C C . PRO A 1 163 ? -14.805 17.095 9.550 1.00 97.00 163 PRO A C 1
ATOM 1314 O O . PRO A 1 163 ? -15.144 18.237 9.243 1.00 97.00 163 PRO A O 1
ATOM 1317 N N . THR A 1 164 ? -15.661 16.214 10.052 1.00 96.88 164 THR A N 1
ATOM 1318 C CA . THR A 1 164 ? -17.021 16.563 10.471 1.00 96.88 164 THR A CA 1
ATOM 1319 C C . THR A 1 164 ? -17.158 16.381 11.976 1.00 96.88 164 THR A C 1
ATOM 1321 O O . THR A 1 164 ? -16.251 15.883 12.642 1.00 96.88 164 THR A O 1
ATOM 1324 N N . LYS A 1 165 ? -18.311 16.773 12.528 1.00 95.06 165 LYS A N 1
ATOM 1325 C CA . LYS A 1 165 ? -18.591 16.642 13.962 1.00 95.06 165 LYS A CA 1
ATOM 1326 C C . LYS A 1 165 ? -18.443 15.200 14.469 1.00 95.06 165 LYS A C 1
ATOM 1328 O O . LYS A 1 165 ? -17.952 15.004 15.575 1.00 95.06 165 LYS A O 1
ATOM 1333 N N . ASP A 1 166 ? -18.860 14.224 13.664 1.00 95.56 166 ASP A N 1
ATOM 1334 C CA . ASP A 1 166 ? -18.877 12.808 14.048 1.00 95.56 166 ASP A CA 1
ATOM 1335 C C . ASP A 1 166 ? -17.671 12.033 13.495 1.00 95.56 166 ASP A C 1
ATOM 1337 O O . ASP A 1 166 ? -17.353 10.947 13.978 1.00 95.56 166 ASP A O 1
ATOM 1341 N N . LYS A 1 167 ? -16.994 12.592 12.484 1.00 97.19 167 LYS A N 1
ATOM 1342 C CA . LYS A 1 167 ? -15.894 11.969 11.744 1.00 97.19 167 LYS A CA 1
ATOM 1343 C C . LYS A 1 167 ? -14.703 12.918 11.692 1.00 97.19 167 LYS A C 1
ATOM 1345 O O . LYS A 1 167 ? -14.504 13.606 10.692 1.00 97.19 167 LYS A O 1
ATOM 1350 N N . ASP A 1 168 ? -13.940 12.989 12.776 1.00 96.88 168 ASP A N 1
ATOM 1351 C CA . ASP A 1 168 ? -12.845 13.947 12.968 1.00 96.88 168 ASP A CA 1
ATOM 1352 C C . ASP A 1 168 ? -11.438 13.317 12.928 1.00 96.88 168 ASP A C 1
ATOM 1354 O O . ASP A 1 168 ? -10.444 14.027 13.072 1.00 96.88 168 ASP A O 1
ATOM 1358 N N . LEU A 1 169 ? -11.328 12.002 12.704 1.00 97.38 169 LEU A N 1
ATOM 1359 C CA . LEU A 1 169 ? -10.047 11.299 12.579 1.00 97.38 169 LEU A CA 1
ATOM 1360 C C . LEU A 1 169 ? -9.763 10.933 11.122 1.00 97.38 169 LEU A C 1
ATOM 1362 O O . LEU A 1 169 ? -10.401 10.048 10.552 1.00 97.38 169 LEU A O 1
ATOM 1366 N N . SER A 1 170 ? -8.764 11.566 10.515 1.00 97.75 170 SER A N 1
ATOM 1367 C CA . SER A 1 170 ? -8.398 11.284 9.127 1.00 97.75 170 SER A CA 1
ATOM 1368 C C . SER A 1 170 ? -7.580 10.013 8.967 1.00 97.75 170 SER A C 1
ATOM 1370 O O . SER A 1 170 ? -7.674 9.362 7.927 1.00 97.75 170 SER A O 1
ATOM 1372 N N . TYR A 1 171 ? -6.795 9.616 9.966 1.00 98.00 171 TYR A N 1
ATOM 1373 C CA . TYR A 1 171 ? -6.101 8.329 9.957 1.00 98.00 171 TYR A CA 1
ATOM 1374 C C . TYR A 1 171 ? -5.626 7.942 11.351 1.00 98.00 171 TYR A C 1
ATOM 1376 O O . TYR A 1 171 ? -5.555 8.777 12.253 1.00 98.00 171 TYR A O 1
ATOM 1384 N N . PHE A 1 172 ? -5.239 6.683 11.514 1.00 98.12 172 PHE A N 1
ATOM 1385 C CA . PHE A 1 172 ? -4.525 6.228 12.697 1.00 98.12 172 PHE A CA 1
ATOM 1386 C C . PHE A 1 172 ? -3.677 4.994 12.394 1.00 98.12 172 PHE A C 1
ATOM 1388 O O . PHE A 1 172 ? -3.927 4.264 11.432 1.00 98.12 172 PHE A O 1
ATOM 1395 N N . VAL A 1 173 ? -2.689 4.768 13.254 1.00 98.56 173 VAL A N 1
ATOM 1396 C CA . VAL A 1 173 ? -1.904 3.537 13.342 1.00 98.56 173 VAL A CA 1
ATOM 1397 C C . VAL A 1 173 ? -1.884 3.117 14.802 1.00 98.56 173 VAL A C 1
ATOM 1399 O O . VAL A 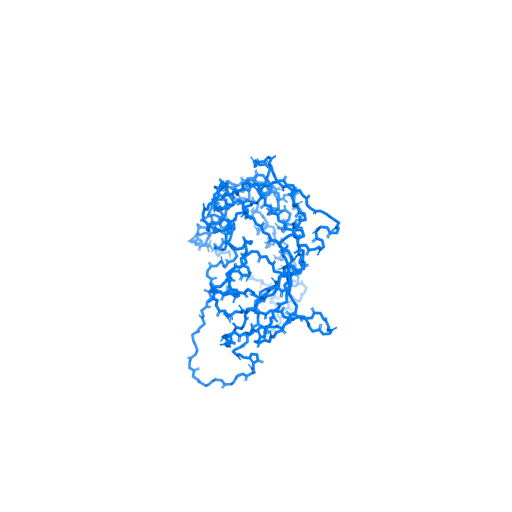1 173 ? -1.474 3.906 15.651 1.00 98.56 173 VAL A O 1
ATOM 1402 N N . VAL A 1 174 ? -2.334 1.903 15.100 1.00 98.44 174 VAL A N 1
ATOM 1403 C CA . VAL A 1 174 ? -2.547 1.428 16.472 1.00 98.44 174 VAL A CA 1
ATOM 1404 C C . VAL A 1 174 ? -2.023 0.018 16.673 1.00 98.44 174 VAL A C 1
ATOM 1406 O O . VAL A 1 174 ? -2.046 -0.806 15.759 1.00 98.44 174 VAL A O 1
ATOM 1409 N N . ASP A 1 175 ? -1.588 -0.261 17.894 1.00 98.31 175 ASP A N 1
ATOM 1410 C CA . ASP A 1 175 ? -1.356 -1.618 18.366 1.00 98.31 175 ASP A CA 1
ATOM 1411 C C . ASP A 1 175 ? -2.670 -2.199 18.885 1.00 98.31 175 ASP A C 1
ATOM 1413 O O . ASP A 1 175 ? -3.377 -1.573 19.682 1.00 98.31 175 ASP A O 1
ATOM 1417 N N . ILE A 1 176 ? -2.994 -3.401 18.420 1.00 98.31 176 ILE A N 1
ATOM 1418 C CA . ILE A 1 176 ? -4.174 -4.156 18.823 1.00 98.31 176 ILE A CA 1
ATOM 1419 C C . ILE A 1 176 ? -3.786 -5.519 19.377 1.00 98.31 176 ILE A C 1
ATOM 1421 O O . ILE A 1 176 ? -2.817 -6.143 18.938 1.00 98.31 176 ILE A O 1
ATOM 1425 N N . GLU A 1 177 ? -4.607 -6.006 20.297 1.00 98.38 177 GLU A N 1
ATOM 1426 C CA . GLU A 1 177 ? -4.672 -7.417 20.659 1.00 98.38 177 GLU A CA 1
ATOM 1427 C C . GLU A 1 177 ? -5.939 -8.003 20.041 1.00 98.38 177 GLU A C 1
ATOM 1429 O O . GLU A 1 177 ? -7.046 -7.596 20.387 1.00 98.38 177 GLU A O 1
ATOM 1434 N N . ILE A 1 178 ? -5.795 -8.955 19.125 1.00 98.50 178 ILE A N 1
ATOM 1435 C CA . ILE A 1 178 ? -6.917 -9.724 18.588 1.00 98.50 178 ILE A CA 1
ATOM 1436 C C . ILE A 1 178 ? -7.264 -10.800 19.611 1.00 98.50 178 ILE A C 1
ATOM 1438 O O . ILE A 1 178 ? -6.468 -11.708 19.837 1.00 98.50 178 ILE A O 1
ATOM 1442 N N . THR A 1 179 ? -8.453 -10.719 20.201 1.00 98.25 179 THR A N 1
ATOM 1443 C CA . THR A 1 179 ? -8.920 -11.631 21.256 1.00 98.25 179 THR A CA 1
ATOM 1444 C C . THR A 1 179 ? -9.768 -12.777 20.715 1.00 98.25 179 THR A C 1
ATOM 1446 O O . THR A 1 179 ? -9.844 -13.833 21.339 1.00 98.25 179 THR A O 1
ATOM 1449 N N . ASN A 1 180 ? -10.386 -12.601 19.544 1.00 98.25 180 ASN A N 1
ATOM 1450 C CA . ASN A 1 180 ? -11.168 -13.635 18.873 1.00 98.25 180 ASN A CA 1
ATOM 1451 C C . ASN A 1 180 ? -11.164 -13.439 17.349 1.00 98.25 180 ASN A C 1
ATOM 1453 O O . ASN A 1 180 ? -11.140 -12.310 16.864 1.00 98.25 180 ASN A O 1
ATOM 1457 N N . VAL A 1 181 ? -11.239 -14.540 16.594 1.00 98.31 181 VAL A N 1
ATOM 1458 C CA . VAL A 1 181 ? -11.353 -14.536 15.126 1.00 98.31 181 VAL A CA 1
ATOM 1459 C C . VAL A 1 181 ? -12.678 -15.184 14.737 1.00 98.31 181 VAL A C 1
ATOM 1461 O O . VAL A 1 181 ? -12.802 -16.407 14.705 1.00 98.31 181 VAL A O 1
ATOM 1464 N N . GLY A 1 182 ? -13.689 -14.370 14.433 1.00 97.25 182 GLY A N 1
ATOM 1465 C CA . GLY A 1 182 ? -15.043 -14.851 14.157 1.00 97.25 182 GLY A CA 1
ATOM 1466 C C . GLY A 1 182 ? -15.197 -15.563 12.812 1.00 97.25 182 GLY A C 1
ATOM 1467 O O . GLY A 1 182 ? -16.134 -16.342 12.635 1.00 97.25 182 GLY A O 1
ATOM 1468 N N . LYS A 1 183 ? -14.298 -15.324 11.848 1.00 97.38 183 LYS A N 1
ATOM 1469 C CA . LYS A 1 183 ? -14.337 -15.970 10.532 1.00 97.38 183 LYS A CA 1
ATOM 1470 C C . LYS A 1 183 ? -12.970 -16.461 10.075 1.00 97.38 183 LYS A C 1
ATOM 1472 O O . LYS A 1 183 ? -12.085 -15.679 9.734 1.00 97.38 183 LYS A O 1
ATOM 1477 N N . SER A 1 184 ? -12.870 -17.780 9.932 1.00 96.44 184 SER A N 1
ATOM 1478 C CA . SER A 1 184 ? -11.734 -18.422 9.277 1.00 96.44 184 SER A CA 1
ATOM 1479 C C . SER A 1 184 ? -11.768 -18.182 7.764 1.00 96.44 184 SER A C 1
ATOM 1481 O O . SER A 1 184 ? -12.805 -18.338 7.109 1.00 96.44 184 SER A O 1
ATOM 1483 N N . ARG A 1 185 ? -10.632 -17.770 7.200 1.00 95.75 185 ARG A N 1
ATOM 1484 C CA . ARG A 1 185 ? -10.445 -17.518 5.769 1.00 95.75 185 ARG A CA 1
ATOM 1485 C C . ARG A 1 185 ? -9.382 -18.449 5.205 1.00 95.75 185 ARG A C 1
ATOM 1487 O O . ARG A 1 185 ? -8.347 -18.665 5.823 1.00 95.75 185 ARG A O 1
ATOM 1494 N N . ASP A 1 186 ? -9.615 -18.910 3.979 1.00 95.75 186 ASP A N 1
ATOM 1495 C CA . ASP A 1 186 ? -8.605 -19.620 3.182 1.00 95.75 186 ASP A CA 1
ATOM 1496 C C . ASP A 1 186 ? -7.356 -18.751 2.933 1.00 95.75 186 ASP A C 1
ATOM 1498 O O . ASP A 1 186 ? -6.254 -19.281 2.817 1.00 95.75 186 ASP A O 1
ATOM 1502 N N . PHE A 1 187 ? -7.548 -17.428 2.865 1.00 95.12 187 PHE A N 1
ATOM 1503 C CA . PHE A 1 187 ? -6.518 -16.397 2.733 1.00 95.12 187 PHE A CA 1
ATOM 1504 C C . PHE A 1 187 ? -6.706 -15.368 3.859 1.00 95.12 187 PHE A C 1
ATOM 1506 O O . PHE A 1 187 ? -7.491 -14.429 3.697 1.00 95.12 187 PHE A O 1
ATOM 1513 N N . PRO A 1 188 ? -6.096 -15.582 5.035 1.00 95.81 188 PRO A N 1
ATOM 1514 C CA . PRO A 1 188 ? -6.274 -14.698 6.179 1.00 95.81 188 PRO A CA 1
ATOM 1515 C C . PRO A 1 188 ? -5.606 -13.334 5.982 1.00 95.81 188 PRO A C 1
ATOM 1517 O O . PRO A 1 188 ? -4.555 -13.229 5.348 1.00 95.81 188 PRO A O 1
ATOM 1520 N N . LEU A 1 189 ? -6.210 -12.302 6.566 1.00 96.00 189 LEU A N 1
ATOM 1521 C CA . LEU A 1 189 ? -5.697 -10.931 6.609 1.00 96.00 189 LEU A CA 1
ATOM 1522 C C . LEU A 1 189 ? -4.816 -10.685 7.840 1.00 96.00 189 LEU A C 1
ATOM 1524 O O . LEU A 1 189 ? -3.939 -9.830 7.788 1.00 96.00 189 LEU A O 1
ATOM 1528 N N . ILE A 1 190 ? -5.031 -11.428 8.930 1.00 96.69 190 ILE A N 1
ATOM 1529 C CA . ILE A 1 190 ? -4.188 -11.381 10.130 1.00 96.69 190 ILE A CA 1
ATOM 1530 C C . ILE A 1 190 ? -2.779 -11.843 9.761 1.00 96.69 190 ILE A C 1
ATOM 1532 O O . ILE A 1 190 ? -2.595 -12.947 9.239 1.00 96.69 190 ILE A O 1
ATOM 1536 N N . VAL A 1 191 ? -1.790 -11.005 10.070 1.00 95.12 191 VAL A N 1
ATOM 1537 C CA . VAL A 1 191 ? -0.371 -11.270 9.833 1.00 95.12 191 VAL A CA 1
ATOM 1538 C C . VAL A 1 191 ? 0.370 -11.249 11.162 1.00 95.12 191 VAL A C 1
ATOM 1540 O O . VAL A 1 191 ? 0.561 -10.190 11.758 1.00 95.12 191 VAL A O 1
ATOM 1543 N N . LEU A 1 192 ? 0.837 -12.418 11.594 1.00 92.88 192 LEU A N 1
ATOM 1544 C CA . LEU A 1 192 ? 1.714 -12.555 12.756 1.00 92.88 192 LEU A CA 1
ATOM 1545 C C . LEU A 1 192 ? 3.148 -12.800 12.286 1.00 92.88 192 LEU A C 1
ATOM 1547 O O . LEU A 1 192 ? 3.366 -13.447 11.261 1.00 92.88 192 LEU A O 1
ATOM 1551 N N . ARG A 1 193 ? 4.132 -12.275 13.017 1.00 88.69 193 ARG A N 1
ATOM 1552 C CA . ARG A 1 193 ? 5.548 -12.540 12.734 1.00 88.69 193 ARG A CA 1
ATOM 1553 C C . ARG A 1 193 ? 5.999 -13.778 13.494 1.00 88.69 193 ARG A C 1
ATOM 1555 O O . ARG A 1 193 ? 5.680 -13.918 14.672 1.00 88.69 193 ARG A O 1
ATOM 1562 N N . ASP A 1 194 ? 6.715 -14.670 12.822 1.00 85.31 194 ASP A N 1
ATOM 1563 C CA . ASP A 1 194 ? 7.363 -15.798 13.488 1.00 85.31 194 ASP A CA 1
ATOM 1564 C C . ASP A 1 194 ? 8.662 -15.386 14.201 1.00 85.31 194 ASP A C 1
ATOM 1566 O O . ASP A 1 194 ? 9.080 -14.227 14.172 1.00 85.31 194 ASP A O 1
ATOM 1570 N N . GLU A 1 195 ? 9.307 -16.359 14.844 1.00 85.81 195 GLU A N 1
ATOM 1571 C CA . GLU A 1 195 ? 10.589 -16.198 15.541 1.00 85.81 195 GLU A CA 1
ATOM 1572 C C . GLU A 1 195 ? 11.730 -15.684 14.642 1.00 85.81 195 GLU A C 1
ATOM 1574 O O . GLU A 1 195 ? 12.676 -15.076 15.138 1.00 85.81 195 GLU A O 1
ATOM 1579 N N . ASN A 1 196 ? 11.621 -15.866 13.322 1.00 84.19 196 ASN A N 1
ATOM 1580 C CA . ASN A 1 196 ? 12.584 -15.392 12.327 1.00 84.19 196 ASN A CA 1
ATOM 1581 C C . ASN A 1 196 ? 12.192 -14.025 11.738 1.00 84.19 196 ASN A C 1
ATOM 1583 O O . ASN A 1 196 ? 12.861 -13.519 10.835 1.00 84.19 196 ASN A O 1
ATOM 1587 N N . GLY A 1 197 ? 11.102 -13.422 12.223 1.00 80.50 197 GLY A N 1
ATOM 1588 C CA . GLY A 1 197 ? 10.571 -12.153 11.736 1.00 80.50 197 GLY A CA 1
ATOM 1589 C C . GLY A 1 197 ? 9.825 -12.252 10.404 1.00 80.50 197 GLY A C 1
ATOM 1590 O O . GLY A 1 197 ? 9.531 -11.215 9.805 1.00 80.50 197 GLY A O 1
ATOM 1591 N N . LEU A 1 198 ? 9.507 -13.460 9.927 1.00 85.38 198 LEU A N 1
ATOM 1592 C CA . LEU A 1 198 ? 8.750 -13.666 8.695 1.00 85.38 198 LEU A CA 1
ATOM 1593 C C . LEU A 1 198 ? 7.250 -13.531 8.955 1.00 85.38 198 LEU A C 1
ATOM 1595 O O . LEU A 1 198 ? 6.713 -14.011 9.952 1.00 85.38 198 LEU A O 1
ATOM 1599 N N . ASN A 1 199 ? 6.561 -12.885 8.017 1.00 90.06 199 ASN A N 1
ATOM 1600 C CA . ASN A 1 199 ? 5.115 -12.712 8.064 1.00 90.06 199 ASN A CA 1
ATOM 1601 C C . ASN A 1 199 ? 4.396 -14.039 7.787 1.00 90.06 199 ASN A C 1
ATOM 1603 O O . ASN A 1 199 ? 4.657 -14.700 6.780 1.00 90.06 199 ASN A O 1
ATOM 1607 N N . ARG A 1 200 ? 3.431 -14.382 8.641 1.00 91.25 200 ARG A N 1
ATOM 1608 C CA . ARG A 1 200 ? 2.533 -15.527 8.491 1.00 91.25 200 ARG A CA 1
ATOM 1609 C C . ARG A 1 200 ? 1.085 -15.058 8.487 1.00 91.25 200 ARG A C 1
ATOM 1611 O O . ARG A 1 200 ? 0.593 -14.537 9.485 1.00 91.25 200 ARG A O 1
ATOM 1618 N N . ASN A 1 201 ? 0.392 -15.305 7.380 1.00 94.44 201 ASN A N 1
ATOM 1619 C CA . ASN A 1 201 ? -1.045 -15.076 7.263 1.00 94.44 201 ASN A CA 1
ATOM 1620 C C . ASN A 1 201 ? -1.808 -16.210 7.963 1.00 94.44 201 ASN A C 1
ATOM 1622 O O . ASN A 1 201 ? -1.751 -17.355 7.508 1.00 94.44 201 ASN A O 1
ATOM 1626 N N . VAL A 1 202 ? -2.505 -15.921 9.064 1.00 94.81 202 VAL A N 1
ATOM 1627 C CA . VAL A 1 202 ? -3.091 -16.937 9.964 1.00 94.81 202 VAL A CA 1
ATOM 1628 C C . VAL A 1 202 ? -4.526 -16.604 10.383 1.00 94.81 202 VAL A C 1
ATOM 1630 O O . VAL A 1 202 ? -4.966 -15.472 10.268 1.00 94.81 202 VAL A O 1
ATOM 1633 N N . ASN A 1 203 ? -5.283 -17.588 10.873 1.00 96.38 203 ASN A N 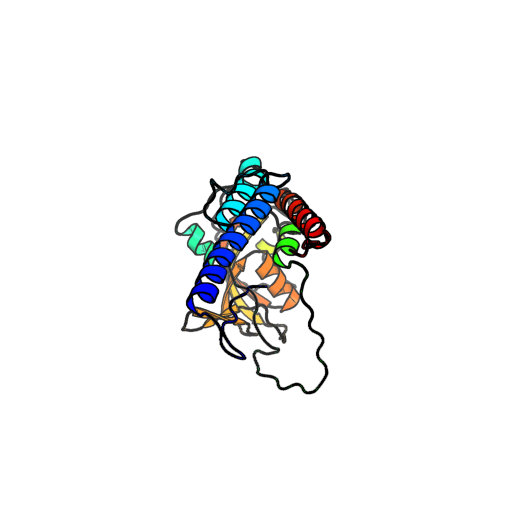1
ATOM 1634 C CA . ASN A 1 203 ? -6.603 -17.368 11.492 1.00 96.38 203 ASN A CA 1
ATOM 1635 C C . ASN A 1 203 ? -6.495 -17.475 13.021 1.00 96.38 203 ASN A C 1
ATOM 1637 O O . ASN A 1 203 ? -7.251 -18.212 13.649 1.00 96.38 203 ASN A O 1
ATOM 1641 N N . GLU A 1 204 ? -5.499 -16.812 13.600 1.00 96.44 204 GLU A N 1
ATOM 1642 C CA . GLU A 1 204 ? -5.124 -16.944 15.009 1.00 96.44 204 GLU A CA 1
ATOM 1643 C C . GLU A 1 204 ? -5.240 -15.592 15.718 1.00 96.44 204 GLU A C 1
ATOM 1645 O O . GLU A 1 204 ? -5.160 -14.537 15.088 1.00 96.44 204 GLU A O 1
ATOM 1650 N N . THR A 1 205 ? -5.448 -15.630 17.031 1.00 97.75 205 THR A N 1
ATOM 1651 C CA . THR A 1 205 ? -5.377 -14.452 17.899 1.00 97.75 205 THR A CA 1
ATOM 1652 C C . THR A 1 205 ? -3.926 -14.014 18.084 1.00 97.75 205 THR A C 1
ATOM 1654 O O . THR A 1 205 ? -2.994 -14.796 17.890 1.00 97.75 205 THR A O 1
ATOM 1657 N N . GLY A 1 206 ? -3.713 -12.754 18.457 1.00 96.62 206 GLY A N 1
ATOM 1658 C CA . GLY A 1 206 ? -2.366 -12.232 18.660 1.00 96.62 206 GLY A CA 1
ATOM 1659 C C . GLY A 1 206 ? -2.278 -10.717 18.589 1.00 96.62 206 GLY A C 1
ATOM 1660 O O . GLY A 1 206 ? -3.276 -10.019 18.413 1.00 96.62 206 GLY A O 1
ATOM 1661 N N . PHE A 1 207 ? -1.053 -10.219 18.717 1.00 96.69 207 PHE A N 1
ATOM 1662 C CA . PHE A 1 207 ? -0.754 -8.794 18.671 1.00 96.69 207 PHE A CA 1
ATOM 1663 C C . PHE A 1 207 ? -0.402 -8.360 17.254 1.00 96.69 207 PHE A C 1
ATOM 1665 O O . PHE A 1 207 ? 0.405 -9.001 16.576 1.00 96.69 207 PHE A O 1
ATOM 1672 N N . MET A 1 208 ? -0.977 -7.245 16.819 1.00 97.00 208 MET A N 1
ATOM 1673 C CA . MET A 1 208 ? -0.668 -6.637 15.530 1.00 97.00 208 MET A CA 1
ATOM 1674 C C . MET A 1 208 ? -0.590 -5.127 15.667 1.00 97.00 208 MET A C 1
ATOM 1676 O O . MET A 1 208 ? -1.344 -4.528 16.428 1.00 97.00 208 MET A O 1
ATOM 1680 N N . ARG A 1 209 ? 0.272 -4.511 14.859 1.00 97.81 209 ARG A N 1
ATOM 1681 C CA . ARG A 1 209 ? 0.186 -3.082 14.595 1.00 97.81 209 ARG A CA 1
ATOM 1682 C C . ARG A 1 209 ? -0.548 -2.896 13.287 1.00 97.81 209 ARG A C 1
ATOM 1684 O O . ARG A 1 209 ? -0.116 -3.413 12.267 1.00 97.81 209 ARG A O 1
ATOM 1691 N N . VAL A 1 210 ? -1.648 -2.168 13.302 1.00 98.25 210 VAL A N 1
ATOM 1692 C CA . VAL A 1 210 ? -2.505 -1.995 12.131 1.00 98.25 210 VAL A CA 1
ATOM 1693 C C . VAL A 1 210 ? -2.714 -0.522 11.862 1.00 98.25 210 VAL A C 1
ATOM 1695 O O . VAL A 1 210 ? -2.778 0.297 12.780 1.00 98.25 210 VAL A O 1
ATOM 1698 N N . ASP A 1 211 ? -2.818 -0.177 10.588 1.00 97.69 211 ASP A N 1
ATOM 1699 C CA . ASP A 1 211 ? -3.379 1.107 10.217 1.00 97.69 211 ASP A CA 1
ATOM 1700 C C . ASP A 1 211 ? -4.911 1.044 10.179 1.00 97.69 211 ASP A C 1
ATOM 1702 O O . ASP A 1 211 ? -5.534 -0.008 10.364 1.00 97.69 211 ASP A O 1
ATOM 1706 N N . MET A 1 212 ? -5.524 2.204 9.967 1.00 97.69 212 MET A N 1
ATOM 1707 C CA . MET A 1 212 ? -6.974 2.346 9.901 1.00 97.69 212 MET A CA 1
ATOM 1708 C C . MET A 1 212 ? -7.624 1.394 8.886 1.00 97.69 212 MET A C 1
ATOM 1710 O O . MET A 1 212 ? -8.643 0.782 9.205 1.00 97.69 212 MET A O 1
ATOM 1714 N N . ILE A 1 213 ? -7.047 1.250 7.688 1.00 96.31 213 ILE A N 1
ATOM 1715 C CA . ILE A 1 213 ? -7.617 0.426 6.612 1.00 96.31 213 ILE A CA 1
ATOM 1716 C C . ILE A 1 213 ? -7.518 -1.056 6.982 1.00 96.31 213 ILE A C 1
ATOM 1718 O O . ILE A 1 213 ? -8.501 -1.788 6.878 1.00 96.31 213 ILE A O 1
ATOM 1722 N N . ALA A 1 214 ? -6.360 -1.494 7.479 1.00 97.19 214 ALA A N 1
ATOM 1723 C CA . ALA A 1 214 ? -6.157 -2.866 7.920 1.00 97.19 214 ALA A CA 1
ATOM 1724 C C . ALA A 1 214 ? -7.115 -3.244 9.059 1.00 97.19 214 ALA A C 1
ATOM 1726 O O . ALA A 1 214 ? -7.693 -4.330 9.026 1.00 97.19 214 ALA A O 1
ATOM 1727 N N . LEU A 1 215 ? -7.343 -2.355 10.035 1.00 98.19 215 LEU A N 1
ATOM 1728 C CA . LEU A 1 215 ? -8.304 -2.616 11.110 1.00 98.19 215 LEU A CA 1
ATOM 1729 C C . LEU A 1 215 ? -9.740 -2.740 10.576 1.00 98.19 215 LEU A C 1
ATOM 1731 O O . LEU A 1 215 ? -10.447 -3.675 10.951 1.00 98.19 215 LEU A O 1
ATOM 1735 N N . GLN A 1 216 ? -10.160 -1.842 9.677 1.00 97.25 216 GLN A N 1
ATOM 1736 C CA . GLN A 1 216 ? -11.475 -1.914 9.024 1.00 97.25 216 GLN A CA 1
ATOM 1737 C C . GLN A 1 216 ? -11.666 -3.246 8.286 1.00 97.25 216 GLN A C 1
ATOM 1739 O O . GLN A 1 216 ? -12.700 -3.900 8.437 1.00 97.25 216 GLN A O 1
ATOM 1744 N N . ASP A 1 217 ? -10.659 -3.677 7.527 1.00 97.00 217 ASP A N 1
ATOM 1745 C CA . ASP A 1 217 ? -10.702 -4.923 6.763 1.00 97.00 217 ASP A CA 1
ATOM 1746 C C . ASP A 1 217 ? -10.713 -6.163 7.669 1.00 97.00 217 ASP A C 1
ATOM 1748 O O . ASP A 1 217 ? -11.452 -7.116 7.403 1.00 97.00 217 ASP A O 1
ATOM 1752 N N . LEU A 1 218 ? -9.944 -6.160 8.760 1.00 98.25 218 LEU A N 1
ATOM 1753 C CA . LEU A 1 218 ? -9.933 -7.250 9.737 1.00 98.25 218 LEU A CA 1
ATOM 1754 C C . LEU A 1 218 ? -11.302 -7.428 10.404 1.00 98.25 218 LEU A C 1
ATOM 1756 O O . LEU A 1 218 ? -11.812 -8.552 10.460 1.00 98.25 218 LEU A O 1
ATOM 1760 N N . VAL A 1 219 ? -11.919 -6.331 10.856 1.00 98.12 219 VAL A N 1
ATOM 1761 C CA . VAL A 1 219 ? -13.263 -6.344 11.458 1.00 98.12 219 VAL A CA 1
ATOM 1762 C C . VAL A 1 219 ? -14.284 -6.825 10.430 1.00 98.12 219 VAL A C 1
ATOM 1764 O O . VAL A 1 219 ? -14.961 -7.827 10.646 1.00 98.12 219 VAL A O 1
ATOM 1767 N N . LYS A 1 220 ? -14.313 -6.213 9.245 1.00 97.38 220 LYS A N 1
ATOM 1768 C CA . LYS A 1 220 ? -15.311 -6.518 8.214 1.00 97.38 220 LYS A CA 1
ATOM 1769 C C . LYS A 1 220 ? -15.186 -7.927 7.635 1.00 97.38 220 LYS A C 1
ATOM 1771 O O . LYS A 1 220 ? -16.185 -8.606 7.392 1.00 97.38 220 LYS A O 1
ATOM 1776 N N . TYR A 1 221 ? -13.970 -8.372 7.321 1.00 97.31 221 TYR A N 1
ATOM 1777 C CA . TYR A 1 221 ? -13.768 -9.598 6.548 1.00 97.31 221 TYR A CA 1
ATOM 1778 C C . TYR A 1 221 ? -13.374 -10.803 7.397 1.00 97.31 221 TYR A C 1
ATOM 1780 O O . TYR A 1 221 ? -13.685 -11.923 6.979 1.00 97.31 221 TYR A O 1
ATOM 1788 N N . GLN A 1 222 ? -12.742 -10.629 8.555 1.00 97.25 222 GLN A N 1
ATOM 1789 C CA . GLN A 1 222 ? -12.437 -11.734 9.473 1.00 97.25 222 GLN A CA 1
ATOM 1790 C C . GLN A 1 222 ? -13.253 -11.717 10.766 1.00 97.25 222 GLN A C 1
ATOM 1792 O O . GLN A 1 222 ? -13.155 -12.678 11.529 1.00 97.25 222 GLN A O 1
ATOM 1797 N N . ASN A 1 223 ? -14.122 -10.717 10.957 1.00 98.19 223 ASN A N 1
ATOM 1798 C CA . ASN A 1 223 ? -14.993 -10.596 12.126 1.00 98.19 223 ASN A CA 1
ATOM 1799 C C . ASN A 1 223 ? -14.202 -10.761 13.428 1.00 98.19 223 ASN A C 1
ATOM 1801 O O . ASN A 1 223 ? -14.505 -11.626 14.252 1.00 98.19 223 ASN A O 1
ATOM 1805 N N . ILE A 1 224 ? -13.097 -10.020 13.537 1.00 98.56 224 ILE A N 1
ATOM 1806 C CA . ILE A 1 224 ? -12.253 -10.082 14.724 1.00 98.56 224 ILE A CA 1
ATOM 1807 C C . ILE A 1 224 ? -12.915 -9.355 15.894 1.00 98.56 224 ILE A C 1
ATOM 1809 O O . ILE A 1 224 ? -13.592 -8.344 15.708 1.00 98.56 224 ILE A O 1
ATOM 1813 N N . SER A 1 225 ? -12.645 -9.841 17.100 1.00 98.62 225 SER A N 1
ATOM 1814 C CA . SER A 1 225 ? -12.804 -9.063 18.326 1.00 98.62 225 SER A CA 1
ATOM 1815 C C . SER A 1 225 ? -11.421 -8.653 18.815 1.00 98.62 225 SER A C 1
ATOM 1817 O O . SER A 1 225 ? -10.467 -9.428 18.686 1.00 98.62 225 SER A O 1
ATOM 1819 N N . TYR A 1 226 ? -11.285 -7.437 19.333 1.00 98.62 226 TYR A N 1
ATOM 1820 C CA . TYR A 1 226 ? -9.973 -6.864 19.621 1.00 98.62 226 TYR A CA 1
ATOM 1821 C C . TYR A 1 226 ? -9.991 -5.834 20.754 1.00 98.62 226 TYR A C 1
ATOM 1823 O O . TYR A 1 226 ? -11.037 -5.291 21.108 1.00 98.62 226 TYR A O 1
ATOM 1831 N N . LYS A 1 227 ? -8.806 -5.554 21.299 1.00 98.38 227 LYS A N 1
ATOM 1832 C CA . LYS A 1 227 ? -8.520 -4.437 22.210 1.00 98.38 227 LYS A CA 1
ATOM 1833 C C . LYS A 1 227 ? -7.561 -3.450 21.553 1.00 98.38 227 LYS A C 1
ATOM 1835 O O . LYS A 1 227 ? -6.737 -3.854 20.733 1.00 98.38 227 LYS A O 1
ATOM 1840 N N . ILE A 1 228 ? -7.642 -2.178 21.936 1.00 98.06 228 ILE A N 1
ATOM 1841 C CA . ILE A 1 228 ? -6.690 -1.135 21.531 1.00 98.06 228 ILE A CA 1
ATOM 1842 C C . ILE A 1 228 ? -5.676 -0.946 22.655 1.00 98.06 228 ILE A C 1
ATOM 1844 O O . ILE A 1 228 ? -6.059 -0.714 23.795 1.00 98.06 228 ILE A O 1
ATOM 1848 N N . LEU A 1 229 ? -4.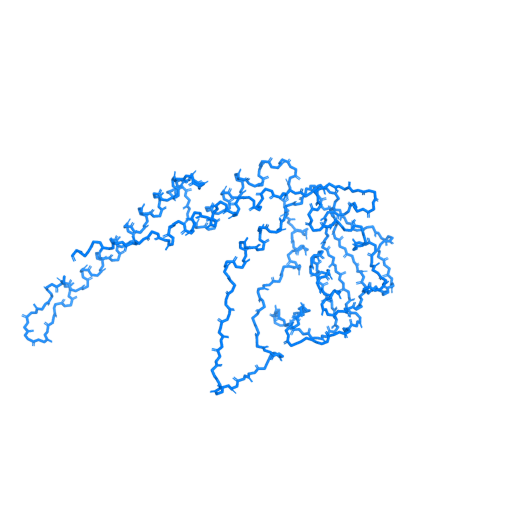388 -1.033 22.326 1.00 97.31 229 LEU A N 1
ATOM 1849 C CA . LEU A 1 229 ? -3.295 -0.936 23.301 1.00 97.31 229 LEU A CA 1
ATOM 1850 C C . LEU A 1 229 ? -2.621 0.439 23.299 1.00 97.31 229 LEU A C 1
ATOM 1852 O O . LEU A 1 229 ? -1.967 0.819 24.265 1.00 97.31 229 LEU A O 1
ATOM 1856 N N . GLY A 1 230 ? -2.757 1.183 22.203 1.00 97.56 230 GLY A N 1
ATOM 1857 C CA . GLY A 1 230 ? -2.137 2.488 22.019 1.00 97.56 230 GLY A CA 1
ATOM 1858 C C . GLY A 1 230 ? -1.891 2.788 20.545 1.00 97.56 230 GLY A C 1
ATOM 1859 O O . GLY A 1 230 ? -2.120 1.941 19.681 1.00 97.56 230 GLY A O 1
ATOM 1860 N N . GLY A 1 231 ? -1.420 3.997 20.245 1.00 97.44 231 GLY A N 1
ATOM 1861 C CA . GLY A 1 231 ? -1.011 4.349 18.892 1.00 97.44 231 GLY A CA 1
ATOM 1862 C C . GLY A 1 231 ? -0.983 5.834 18.590 1.00 97.44 231 GLY A C 1
ATOM 1863 O O . GLY A 1 231 ? -0.958 6.680 19.485 1.00 97.44 231 GLY A O 1
ATOM 1864 N N . LEU A 1 232 ? -0.966 6.126 17.295 1.00 98.25 232 LEU A N 1
ATOM 1865 C CA . LEU A 1 232 ? -0.884 7.458 16.717 1.00 98.25 232 LEU A CA 1
ATOM 1866 C C . LEU A 1 232 ? -2.145 7.761 15.912 1.00 98.25 232 LEU A C 1
ATOM 1868 O O . LEU A 1 232 ? -2.636 6.909 15.171 1.00 98.25 232 LEU A O 1
ATOM 1872 N N . ILE A 1 233 ? -2.634 8.991 16.015 1.00 98.12 233 ILE A N 1
ATOM 1873 C CA . ILE A 1 233 ? -3.817 9.480 15.306 1.00 98.12 233 ILE A CA 1
ATOM 1874 C C . ILE A 1 233 ? -3.497 10.755 14.525 1.00 98.12 233 ILE A C 1
ATOM 1876 O O . ILE A 1 233 ? -2.635 11.539 14.916 1.00 98.12 233 ILE A O 1
ATOM 1880 N N . TRP A 1 234 ? -4.238 10.982 13.446 1.00 97.94 234 TRP A N 1
ATOM 1881 C CA . TRP A 1 234 ? -4.226 12.214 12.664 1.00 97.94 234 TRP A CA 1
ATOM 1882 C C . TRP A 1 234 ? -5.636 12.795 12.594 1.00 97.94 234 TRP A C 1
ATOM 1884 O O . TRP A 1 234 ? -6.615 12.066 12.426 1.00 97.94 234 TRP A O 1
ATOM 1894 N N . LYS A 1 235 ? -5.719 14.121 12.716 1.00 96.88 235 LYS A N 1
ATOM 1895 C CA . LYS A 1 235 ? -6.966 14.908 12.681 1.00 96.88 235 LYS A CA 1
ATOM 1896 C C . LYS A 1 235 ? -6.997 15.944 11.552 1.00 96.88 235 LYS A C 1
ATOM 1898 O O . LYS A 1 235 ? -7.982 16.658 11.407 1.00 96.88 235 LYS A O 1
ATOM 1903 N N . GLY A 1 236 ? -5.906 16.067 10.790 1.00 96.50 236 GLY A N 1
ATOM 1904 C CA . GLY A 1 236 ? -5.834 16.971 9.640 1.00 96.50 236 GLY A CA 1
ATOM 1905 C C . GLY A 1 236 ? -6.686 16.480 8.470 1.00 96.50 236 GLY A C 1
ATOM 1906 O O . GLY A 1 236 ? -7.261 15.395 8.527 1.00 96.50 236 GLY A O 1
ATOM 1907 N N . ASN A 1 237 ? -6.740 17.254 7.392 1.00 98.00 237 ASN A N 1
ATOM 1908 C CA . ASN A 1 237 ? -7.470 16.877 6.184 1.00 98.00 237 ASN A CA 1
ATOM 1909 C C . ASN A 1 237 ? -6.807 15.698 5.446 1.00 98.00 237 ASN A C 1
ATOM 1911 O O . ASN A 1 237 ? -5.660 15.323 5.706 1.00 98.00 237 ASN A O 1
ATOM 1915 N N . ARG A 1 238 ? -7.536 15.120 4.490 1.00 97.69 238 ARG A N 1
ATOM 1916 C CA . ARG A 1 238 ? -6.994 14.198 3.487 1.00 97.69 238 ARG A CA 1
ATOM 1917 C C . ARG A 1 238 ? -6.902 14.890 2.137 1.00 97.69 238 ARG A C 1
ATOM 1919 O O . ARG A 1 238 ? -7.791 15.642 1.749 1.00 97.69 238 ARG A O 1
ATOM 1926 N N . ASP A 1 239 ? -5.860 14.559 1.386 1.00 96.81 239 ASP A N 1
ATOM 1927 C CA . ASP A 1 239 ? -5.645 15.070 0.036 1.00 96.81 239 ASP A CA 1
ATOM 1928 C C . ASP A 1 239 ? -5.605 13.926 -0.987 1.00 96.81 239 ASP A C 1
ATOM 1930 O O . ASP A 1 239 ? -4.894 12.927 -0.845 1.00 96.81 239 ASP A O 1
ATOM 1934 N N . HIS A 1 240 ? -6.423 14.069 -2.029 1.00 97.25 240 HIS A N 1
ATOM 1935 C CA . HIS A 1 240 ? -6.665 13.066 -3.064 1.00 97.25 240 HIS A CA 1
ATOM 1936 C C . HIS A 1 240 ? -5.840 13.287 -4.340 1.00 97.25 240 HIS A C 1
ATOM 1938 O O . HIS A 1 240 ? -5.995 12.531 -5.302 1.00 97.25 240 HIS A O 1
ATOM 1944 N N . ARG A 1 241 ? -4.944 14.283 -4.393 1.00 96.50 241 ARG A N 1
ATOM 1945 C CA . ARG A 1 241 ? -4.121 14.580 -5.587 1.00 96.50 241 ARG A CA 1
ATOM 1946 C C . ARG A 1 241 ? -3.355 13.374 -6.115 1.00 96.50 241 ARG A C 1
ATOM 1948 O O . ARG A 1 241 ? -3.263 13.208 -7.332 1.00 96.50 241 ARG A O 1
ATOM 1955 N N . ILE A 1 242 ? -2.881 12.496 -5.226 1.00 96.88 242 ILE A N 1
ATOM 1956 C CA . ILE A 1 242 ? -2.205 11.248 -5.605 1.00 96.88 242 ILE A CA 1
ATOM 1957 C C . ILE A 1 242 ? -3.029 10.421 -6.600 1.00 96.88 242 ILE A C 1
ATOM 1959 O O . ILE A 1 242 ? -2.468 9.866 -7.546 1.00 96.88 242 ILE A O 1
ATOM 1963 N N . ARG A 1 243 ? -4.361 10.413 -6.462 1.00 96.56 243 ARG A N 1
ATOM 1964 C CA . ARG A 1 243 ? -5.262 9.652 -7.331 1.00 96.56 243 ARG A CA 1
ATOM 1965 C C . ARG A 1 243 ? -5.177 10.135 -8.779 1.00 96.56 243 ARG A C 1
ATOM 1967 O O . ARG A 1 243 ? -4.990 9.342 -9.702 1.00 96.56 243 ARG A O 1
ATOM 1974 N N . ASN A 1 244 ? -5.222 11.453 -8.974 1.00 95.75 244 ASN A N 1
ATOM 1975 C CA . ASN A 1 244 ? -5.106 12.078 -10.292 1.00 95.75 244 ASN A CA 1
ATOM 1976 C C . ASN A 1 244 ? -3.706 11.890 -10.889 1.00 95.75 244 ASN A C 1
ATOM 1978 O O . ASN A 1 244 ? -3.576 11.555 -12.067 1.00 95.75 244 ASN A O 1
ATOM 1982 N N . THR A 1 245 ? -2.659 12.060 -10.081 1.00 96.00 245 THR A N 1
ATOM 1983 C CA . THR A 1 245 ? -1.264 11.902 -10.518 1.00 96.00 245 THR A CA 1
ATOM 1984 C C . THR A 1 245 ? -0.977 10.480 -11.000 1.00 96.00 245 THR A C 1
ATOM 1986 O O . THR A 1 245 ? -0.422 10.289 -12.084 1.00 96.00 245 THR A O 1
ATOM 1989 N N . ILE A 1 246 ? -1.417 9.465 -10.254 1.00 96.12 246 ILE A N 1
ATOM 1990 C CA . ILE A 1 246 ? -1.241 8.061 -10.643 1.00 96.12 246 ILE A CA 1
ATOM 1991 C C . ILE A 1 246 ? -2.058 7.714 -11.889 1.00 96.12 246 ILE A C 1
ATOM 1993 O O . ILE A 1 246 ? -1.566 6.981 -12.750 1.00 96.12 246 ILE A O 1
ATOM 1997 N N . ARG A 1 247 ? -3.257 8.289 -12.052 1.00 95.12 247 ARG A N 1
ATOM 1998 C CA . ARG A 1 247 ? -4.064 8.113 -13.268 1.00 95.12 247 ARG A CA 1
ATOM 1999 C C . ARG A 1 247 ? -3.345 8.619 -14.519 1.00 95.12 247 ARG A C 1
ATOM 2001 O O . ARG A 1 247 ? -3.282 7.887 -15.502 1.00 95.12 247 ARG A O 1
ATOM 2008 N N . LYS A 1 248 ? -2.712 9.799 -14.458 1.00 94.56 248 LYS A N 1
ATOM 2009 C CA . LYS A 1 248 ? -1.906 10.338 -15.572 1.00 94.56 248 LYS A CA 1
ATOM 2010 C C . LYS A 1 248 ? -0.784 9.376 -15.985 1.00 94.56 248 LYS A C 1
ATOM 2012 O O . LYS A 1 248 ? -0.610 9.102 -17.170 1.00 94.56 248 LYS A O 1
ATOM 2017 N N . ILE A 1 249 ? -0.047 8.824 -15.016 1.00 94.50 249 ILE A N 1
ATOM 2018 C CA . ILE A 1 249 ? 1.028 7.849 -15.279 1.00 94.50 249 ILE A CA 1
ATOM 2019 C C . ILE A 1 249 ? 0.477 6.537 -15.851 1.00 94.50 249 ILE A C 1
ATOM 2021 O O . ILE A 1 249 ? 1.059 5.958 -16.772 1.00 94.50 249 ILE A O 1
ATOM 2025 N N . TYR A 1 250 ? -0.659 6.067 -15.340 1.00 92.94 250 TYR A N 1
ATOM 2026 C CA . TYR A 1 250 ? -1.317 4.867 -15.844 1.00 92.94 250 TYR A CA 1
ATOM 2027 C C . TYR A 1 250 ? -1.770 5.023 -17.303 1.00 92.94 250 TYR A C 1
ATOM 2029 O O . TYR A 1 250 ? -1.537 4.127 -18.121 1.00 92.94 250 TYR A O 1
ATOM 2037 N N . ASP A 1 251 ? -2.363 6.162 -17.658 1.00 92.25 251 ASP A N 1
ATOM 2038 C CA . ASP A 1 251 ? -2.791 6.438 -19.030 1.00 92.25 251 ASP A CA 1
ATOM 2039 C C . ASP A 1 251 ? -1.600 6.596 -19.981 1.00 92.25 251 ASP A C 1
ATOM 2041 O O . ASP A 1 251 ? -1.621 6.024 -21.075 1.00 92.25 251 ASP A O 1
ATOM 2045 N N . LEU A 1 252 ? -0.510 7.237 -19.539 1.00 91.81 252 LEU A N 1
ATOM 2046 C CA . LEU A 1 252 ? 0.752 7.278 -20.285 1.00 91.81 252 LEU A CA 1
ATOM 2047 C C . LEU A 1 252 ? 1.251 5.860 -20.599 1.00 91.81 252 LEU A C 1
ATOM 2049 O O . LEU A 1 252 ? 1.523 5.526 -21.754 1.00 91.81 252 LEU A O 1
ATOM 2053 N N . ARG A 1 253 ? 1.289 4.975 -19.593 1.00 90.25 253 ARG A N 1
ATOM 2054 C CA . ARG A 1 253 ? 1.657 3.563 -19.783 1.00 90.25 253 ARG A CA 1
ATOM 2055 C C . ARG A 1 253 ? 0.758 2.876 -20.812 1.00 90.25 253 ARG A C 1
ATOM 2057 O O . ARG A 1 253 ? 1.253 2.073 -21.602 1.00 90.25 253 ARG A O 1
ATOM 2064 N N . ARG A 1 254 ? -0.549 3.153 -20.821 1.00 89.31 254 ARG A N 1
ATOM 2065 C CA . ARG A 1 254 ? -1.480 2.567 -21.803 1.00 89.31 254 ARG A CA 1
ATOM 2066 C C . ARG A 1 254 ? -1.182 3.021 -23.225 1.00 89.31 254 ARG A C 1
ATOM 2068 O O . ARG A 1 254 ? -1.268 2.188 -24.125 1.00 89.31 254 ARG A O 1
ATOM 2075 N N . VAL A 1 255 ? -0.823 4.289 -23.426 1.00 90.12 255 VAL A N 1
ATOM 2076 C CA . VAL A 1 255 ? -0.405 4.809 -24.738 1.00 90.12 255 VAL A CA 1
ATOM 2077 C C . VAL A 1 255 ? 0.828 4.053 -25.231 1.00 90.12 255 VAL A C 1
ATOM 2079 O O . VAL A 1 255 ? 0.783 3.457 -26.305 1.00 90.12 255 VAL A O 1
ATOM 2082 N N . TYR A 1 256 ? 1.882 3.968 -24.416 1.00 86.56 256 TYR A N 1
ATOM 2083 C CA . TYR A 1 256 ? 3.118 3.277 -24.804 1.00 86.56 256 TYR A CA 1
ATOM 2084 C C . TYR A 1 256 ? 2.960 1.759 -24.948 1.00 86.56 256 TYR A C 1
ATOM 2086 O O . TYR A 1 256 ? 3.630 1.158 -25.778 1.00 86.56 256 TYR A O 1
ATOM 2094 N N . LYS A 1 257 ? 2.042 1.127 -24.205 1.00 85.69 257 LYS A N 1
ATOM 2095 C CA . LYS A 1 257 ? 1.722 -0.301 -24.379 1.00 85.69 257 LYS A CA 1
ATOM 2096 C C . LYS A 1 257 ? 0.985 -0.581 -25.696 1.00 85.69 257 LYS A C 1
ATOM 2098 O O . LYS A 1 257 ? 1.102 -1.680 -26.227 1.00 85.69 257 LYS A O 1
ATOM 2103 N N . LYS A 1 258 ? 0.197 0.380 -26.191 1.00 85.12 258 LYS A N 1
ATOM 2104 C CA . LYS A 1 258 ? -0.522 0.281 -27.473 1.00 85.12 258 LYS A CA 1
ATOM 2105 C C . LYS A 1 258 ? 0.336 0.660 -28.672 1.00 85.12 258 LYS A C 1
ATOM 2107 O O . LYS A 1 258 ? 0.038 0.210 -29.773 1.00 85.12 258 LYS A O 1
ATOM 2112 N N . ALA A 1 259 ? 1.341 1.510 -28.478 1.00 77.19 259 ALA A N 1
ATOM 2113 C CA . ALA A 1 259 ? 2.285 1.849 -29.525 1.00 77.19 259 ALA A CA 1
ATOM 2114 C C . ALA A 1 259 ? 3.003 0.564 -29.962 1.00 77.19 259 ALA A C 1
ATOM 2116 O O . ALA A 1 259 ? 3.844 0.037 -29.236 1.00 77.19 259 ALA A O 1
ATOM 2117 N N . GLU A 1 260 ? 2.640 0.024 -31.129 1.00 56.19 260 GLU A N 1
ATOM 2118 C CA . GLU A 1 260 ? 3.401 -1.056 -31.749 1.00 56.19 260 GLU A CA 1
ATOM 2119 C C . GLU A 1 260 ? 4.843 -0.576 -31.901 1.00 56.19 260 GLU A C 1
ATOM 2121 O O . GLU A 1 260 ? 5.136 0.321 -32.696 1.00 56.19 260 GLU A O 1
ATOM 2126 N N . ILE A 1 261 ? 5.761 -1.183 -31.151 1.00 57.09 261 ILE A N 1
ATOM 2127 C CA . ILE A 1 261 ? 7.184 -1.043 -31.428 1.00 57.09 261 ILE A CA 1
ATOM 2128 C C . ILE A 1 261 ? 7.421 -1.813 -32.726 1.00 57.09 261 ILE A C 1
ATOM 2130 O O . ILE A 1 261 ? 7.730 -3.005 -32.726 1.00 57.09 261 ILE A O 1
ATOM 2134 N N . ARG A 1 262 ? 7.226 -1.139 -33.864 1.00 47.53 262 ARG A N 1
ATOM 2135 C CA . ARG A 1 262 ? 7.732 -1.607 -35.152 1.00 47.53 262 ARG A CA 1
ATOM 2136 C C . ARG A 1 262 ? 9.245 -1.534 -35.071 1.00 47.53 262 ARG A C 1
ATOM 2138 O O . ARG A 1 262 ? 9.848 -0.520 -35.416 1.00 47.53 262 ARG A O 1
ATOM 2145 N N . TRP A 1 263 ? 9.860 -2.611 -34.597 1.00 45.34 263 TRP A N 1
ATOM 2146 C CA . TRP A 1 263 ? 11.277 -2.837 -34.807 1.00 45.34 263 TRP A CA 1
ATOM 2147 C C . TRP A 1 263 ? 11.495 -2.790 -36.316 1.00 45.34 263 TRP A C 1
ATOM 2149 O O . TRP A 1 263 ? 11.063 -3.690 -37.042 1.00 45.34 263 TRP A O 1
ATOM 2159 N N . LYS A 1 264 ? 12.104 -1.709 -36.816 1.00 43.34 264 LYS A N 1
ATOM 2160 C CA . LYS A 1 264 ? 12.700 -1.752 -38.148 1.00 43.34 264 LYS A CA 1
ATOM 2161 C C . LYS A 1 264 ? 13.696 -2.903 -38.079 1.00 43.34 264 LYS A C 1
ATOM 2163 O O . LYS A 1 264 ? 14.662 -2.817 -37.328 1.00 43.34 264 LYS A O 1
ATOM 2168 N N . LYS A 1 265 ? 13.393 -4.008 -38.767 1.00 37.47 265 LYS A N 1
ATOM 2169 C CA . LYS A 1 265 ? 14.363 -5.079 -38.992 1.00 37.47 265 LYS A CA 1
ATOM 2170 C C . LYS A 1 265 ? 15.571 -4.412 -39.649 1.00 37.47 265 LYS A C 1
ATOM 2172 O O . LYS A 1 265 ? 15.435 -3.911 -40.764 1.00 37.47 265 LYS A O 1
ATOM 2177 N N . TYR A 1 266 ? 16.667 -4.321 -38.906 1.00 42.72 266 TYR A N 1
ATOM 2178 C CA . TYR A 1 266 ? 17.985 -4.025 -39.449 1.00 42.72 266 TYR A CA 1
ATOM 2179 C C . TYR A 1 266 ? 18.559 -5.303 -40.059 1.00 42.72 266 TYR A C 1
ATOM 2181 O O . TYR A 1 266 ? 18.330 -6.388 -39.469 1.00 42.72 266 TYR A O 1
#

Organism: Trichomonas vaginalis (strain ATCC PRA-98 / G3) (NCBI:txid412133)

Secondary structure (DSSP, 8-state):
----B-STT-B-HHHHHHHHHHHHHHHHHHHHHHHHHHHTSTTT---GGG-SSHHHHHHHHHIIIIIHHHS------HHHHHHHHTT--------GGG------SPPPP---TTHHHHHHTT--EE-S--EEPPGGG--S--B-SSS--HHHHHBPPTT--S--SS--B-EEEEEEEEEEES---SS---EEE-TTS-EEE-S--EEEEEEHHHHHHHHHHH-EEEEEEEEEEE-S-EE-HHHHHHHHHHHHHHHHHHS-------

InterPro domains:
  IPR004868 DNA-directed DNA polymerase, family B, mitochondria/virus [PF03175] (2-136)
  IPR043502 DNA/RNA polymerase superfamily [SSF56672] (50-258)

Sequence (266 aa):
MINAEKERGTFDMFKYCEFYCEQDVNVLRVGFGAFRSVCLQEPINMDIYNITTVPSLANKFLNREVFYPNGNLYEISGSVKEYIMGAIYGGCCMTKNNKRYVVKDKLNDFDACSLYPSAMNRLFTIEGKPEIINECLIDDKIYDDNNPHPLLVRAFDEDQTEPTKDKDLSYFVVDIEITNVGKSRDFPLIVLRDENGLNRNVNETGFMRVDMIALQDLVKYQNISYKILGGLIWKGNRDHRIRNTIRKIYDLRRVYKKAEIRWKKY